Protein AF-A0A258C4J0-F1 (afdb_monomer_lite)

pLDDT: mean 93.06, std 4.26, range [69.56, 98.0]

Secondary structure (DSSP, 8-state):
-TT-B-----HHHHHHH---TT-BHHHHHSSS-SSS-TT-GGGGSB-TTSSB---EEEEEE-TTT--EEEEEEEEEE-TTS-EEEEEEEEE-HHHHHHHHHHHHHHHHHHHH--B-TTT-SBPHHHHHHHHHHHHHHHHTT----------TTHHHHHHHH-HHHHHHHHHHHHHHSGGGS-TT---B-

Foldseek 3Di:
DQLQQDPDDDPVCCVVFNDRHPHHPCVGQAPDDPDDDPPDCPVVQADPVRHGPAWDWDWDQGHPPRFIWTKIWHWDQDPVRDTDIDIDIDGCRVVVVVVVVVVVVVVVVVVVVQADPLARAGAPVNLVVLCVVVVVVVVVPDDDDDDDDDDPPLVVQCVPPNPVSSSVVSNVVSVPPPVVDDPSDHDYD

Structure (mmCIF, N/CA/C/O backbone):
data_AF-A0A258C4J0-F1
#
_entry.id   AF-A0A258C4J0-F1
#
loop_
_atom_site.group_PDB
_atom_site.id
_atom_site.type_symbol
_atom_site.label_atom_id
_atom_site.label_alt_id
_atom_site.label_comp_id
_atom_site.label_asym_id
_atom_site.label_entity_id
_atom_site.label_seq_id
_atom_site.pdbx_PDB_ins_code
_atom_site.Cartn_x
_atom_site.Cartn_y
_atom_site.Cartn_z
_atom_site.occupancy
_atom_site.B_iso_or_equiv
_atom_site.auth_seq_id
_atom_site.auth_comp_id
_atom_site.auth_asym_id
_atom_site.auth_atom_id
_atom_site.pdbx_PDB_model_num
ATOM 1 N N . MET A 1 1 ? -26.118 9.759 24.345 1.00 83.75 1 MET A N 1
ATOM 2 C CA . MET A 1 1 ? -25.232 8.594 24.067 1.00 83.75 1 MET A CA 1
ATOM 3 C C . MET A 1 1 ? -23.975 8.607 24.948 1.00 83.75 1 MET A C 1
ATOM 5 O O . MET A 1 1 ? -22.981 7.959 24.636 1.00 83.75 1 MET A O 1
ATOM 9 N N . ASP A 1 2 ? -24.026 9.297 26.086 1.00 85.31 2 ASP A N 1
ATOM 10 C CA . ASP A 1 2 ? -22.835 9.725 26.834 1.00 85.31 2 ASP A CA 1
ATOM 11 C C . ASP A 1 2 ? -22.454 8.759 27.960 1.00 85.31 2 ASP A C 1
ATOM 13 O O . ASP A 1 2 ? -21.417 8.906 28.601 1.00 85.31 2 ASP A O 1
ATOM 17 N N . THR A 1 3 ? -23.290 7.746 28.200 1.00 91.50 3 THR A N 1
ATOM 18 C CA . THR A 1 3 ? -23.032 6.679 29.177 1.00 91.50 3 THR A CA 1
ATOM 19 C C . THR A 1 3 ? -22.121 5.594 28.615 1.00 91.50 3 THR A C 1
ATOM 21 O O . THR A 1 3 ? -21.406 4.940 29.377 1.00 91.50 3 THR A O 1
ATOM 24 N N . TYR A 1 4 ? -22.149 5.411 27.286 1.00 93.50 4 TYR A N 1
ATOM 25 C CA . TYR A 1 4 ? -21.434 4.372 26.538 1.00 93.50 4 TYR A CA 1
ATOM 26 C C . TYR A 1 4 ? -21.698 2.944 27.018 1.00 93.50 4 TYR A C 1
ATOM 28 O O . TYR A 1 4 ? -20.909 2.035 26.767 1.00 93.50 4 TYR A O 1
ATOM 36 N N . GLU A 1 5 ? -22.803 2.754 27.726 1.00 94.75 5 GLU A N 1
ATOM 37 C CA . GLU A 1 5 ? -23.261 1.464 28.212 1.00 94.75 5 GLU A CA 1
ATOM 38 C C . GLU A 1 5 ? -23.594 0.540 27.033 1.00 94.75 5 GLU A C 1
ATOM 40 O O . GLU A 1 5 ? -24.300 0.935 26.102 1.00 94.75 5 GLU A O 1
ATOM 45 N N . LEU A 1 6 ? -23.090 -0.696 27.065 1.00 94.25 6 LEU A N 1
ATOM 46 C CA . LEU A 1 6 ? -23.498 -1.720 26.108 1.00 94.25 6 LEU A CA 1
ATOM 47 C C . LEU A 1 6 ? -24.875 -2.256 26.498 1.00 94.25 6 LEU A C 1
ATOM 49 O O . LEU A 1 6 ? -25.011 -3.036 27.437 1.00 94.25 6 LEU A O 1
ATOM 53 N N . LEU A 1 7 ? -25.894 -1.845 25.746 1.00 94.56 7 LEU A N 1
ATOM 54 C CA . LEU A 1 7 ? -27.280 -2.260 25.978 1.00 94.56 7 LEU A CA 1
ATOM 55 C C . LEU A 1 7 ? -27.594 -3.621 25.352 1.00 94.56 7 LEU A C 1
ATOM 57 O O . LEU A 1 7 ? -28.390 -4.392 25.883 1.00 94.56 7 LEU A O 1
ATOM 61 N N . PHE A 1 8 ? -26.970 -3.925 24.214 1.00 94.69 8 PHE A N 1
ATOM 62 C CA . PHE A 1 8 ? -27.204 -5.158 23.479 1.00 94.69 8 PHE A CA 1
ATOM 63 C C . PHE A 1 8 ? -25.975 -5.562 22.666 1.00 94.69 8 PHE A C 1
ATOM 65 O O . PHE A 1 8 ? -25.328 -4.734 22.030 1.00 94.69 8 PHE A O 1
ATOM 72 N N . VAL A 1 9 ? -25.710 -6.866 22.636 1.00 95.12 9 VAL A N 1
ATOM 73 C CA . VAL A 1 9 ? -24.759 -7.509 21.728 1.00 95.12 9 VAL A CA 1
ATOM 74 C C . VAL A 1 9 ? -25.423 -8.776 21.204 1.00 95.12 9 VAL A C 1
ATOM 76 O O . VAL A 1 9 ? -26.011 -9.528 21.985 1.00 95.12 9 VAL A O 1
ATOM 79 N N . ASN A 1 10 ? -25.353 -9.030 19.895 1.00 94.69 10 ASN A N 1
ATOM 80 C CA . ASN A 1 10 ? -25.933 -10.237 19.302 1.00 94.69 10 ASN A CA 1
ATOM 81 C C . ASN A 1 10 ? -25.192 -11.519 19.753 1.00 94.69 10 ASN A C 1
ATOM 83 O O . ASN A 1 10 ? -24.169 -11.467 20.435 1.00 94.69 10 ASN A O 1
ATOM 87 N N . ALA A 1 11 ? -25.706 -12.693 19.372 1.00 95.12 11 ALA A N 1
ATOM 88 C CA . ALA A 1 11 ? -25.121 -13.975 19.779 1.00 95.12 11 ALA A CA 1
ATOM 89 C C . ALA A 1 11 ? -23.646 -14.124 19.359 1.00 95.12 11 ALA A C 1
ATOM 91 O O . ALA A 1 11 ? -22.822 -14.543 20.169 1.00 95.12 11 ALA A O 1
ATOM 92 N N . TYR A 1 12 ? -23.309 -13.714 18.131 1.00 93.19 12 TYR A N 1
ATOM 93 C CA . TYR A 1 12 ? -21.932 -13.730 17.632 1.00 93.19 12 TYR A CA 1
ATOM 94 C C . TYR A 1 12 ? -21.007 -12.842 18.476 1.00 93.19 12 TYR A C 1
ATOM 96 O O . TYR A 1 12 ? -19.935 -13.270 18.898 1.00 93.19 12 TYR A O 1
ATOM 104 N N . GLY A 1 13 ? -21.431 -11.614 18.778 1.00 92.31 13 GLY A N 1
ATOM 105 C CA . GLY A 1 13 ? -20.652 -10.691 19.590 1.00 92.31 13 GLY A CA 1
ATOM 106 C C . GLY A 1 13 ? -20.492 -11.170 21.034 1.00 92.31 13 GLY A C 1
ATOM 107 O O . GLY A 1 13 ? -19.403 -11.037 21.577 1.00 92.31 13 GLY A O 1
ATOM 108 N N . ARG A 1 14 ? -21.509 -11.804 21.638 1.00 93.94 14 ARG A N 1
ATOM 109 C CA . ARG A 1 14 ? -21.379 -12.427 22.970 1.00 93.94 14 ARG A CA 1
ATOM 110 C C . ARG A 1 14 ? -20.346 -13.548 22.975 1.00 93.94 14 ARG A C 1
ATOM 112 O O . ARG A 1 14 ? -19.515 -13.602 23.872 1.00 93.94 14 ARG A O 1
ATOM 119 N N . GLN A 1 15 ? -20.354 -14.404 21.954 1.00 93.75 15 GLN A N 1
ATOM 120 C CA . GLN A 1 15 ? -19.344 -15.454 21.808 1.00 93.75 15 GLN A CA 1
ATOM 121 C C . GLN A 1 15 ? -17.931 -14.868 21.663 1.00 93.75 15 GLN A C 1
ATOM 123 O O . GLN A 1 15 ? -16.979 -15.420 22.206 1.00 93.75 15 GLN A O 1
ATOM 128 N N . LYS A 1 16 ? -17.793 -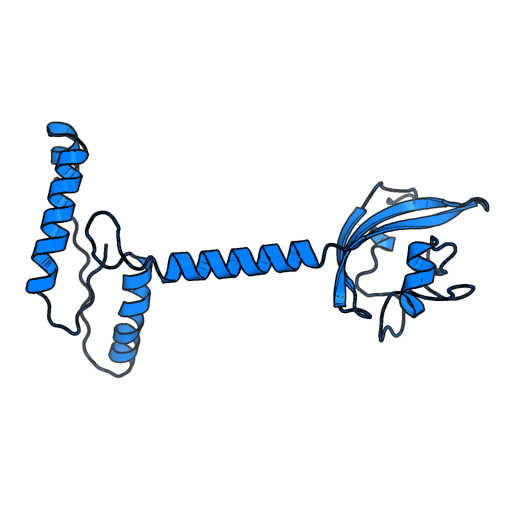13.753 20.936 1.00 90.81 16 LYS A N 1
ATOM 129 C CA . LYS A 1 16 ? -16.496 -13.125 20.654 1.00 90.81 16 LYS A CA 1
ATOM 130 C C . LYS A 1 16 ? -15.949 -12.301 21.823 1.00 90.81 16 LYS A C 1
ATOM 132 O O . LYS A 1 16 ? -14.746 -12.315 22.060 1.00 90.81 16 LYS A O 1
ATOM 137 N N . TRP A 1 17 ? -16.811 -11.575 22.532 1.00 91.50 17 TRP A N 1
ATOM 138 C CA . TRP A 1 17 ? -16.410 -10.546 23.498 1.00 91.50 17 TRP A CA 1
ATOM 139 C C . TRP A 1 17 ? -16.758 -10.875 24.956 1.00 91.50 17 TRP A C 1
ATOM 141 O O . TRP A 1 17 ? -16.218 -10.228 25.856 1.00 91.50 17 TRP A O 1
ATOM 151 N N . GLY A 1 18 ? -17.594 -11.892 25.189 1.00 91.12 18 GLY A N 1
ATOM 152 C CA . GLY A 1 18 ? -18.047 -12.326 26.510 1.00 91.12 18 GLY A CA 1
ATOM 153 C C . GLY A 1 18 ? -19.257 -11.549 27.042 1.00 91.12 18 GLY A C 1
ATOM 154 O O . GLY A 1 18 ? -19.993 -10.904 26.292 1.00 91.12 18 GLY A O 1
ATOM 155 N N . GLU A 1 19 ? -19.462 -11.636 28.358 1.00 91.00 19 GLU A N 1
ATOM 156 C CA . GLU A 1 19 ? -20.517 -10.913 29.083 1.00 91.00 19 GLU A CA 1
ATOM 157 C C . GLU A 1 19 ? -20.251 -9.396 29.094 1.00 91.00 19 GLU A C 1
ATOM 159 O O . GLU A 1 19 ? -19.115 -8.947 29.282 1.00 91.00 19 GLU A O 1
ATOM 164 N N . PHE A 1 20 ? -21.307 -8.598 28.914 1.00 92.12 20 PHE A N 1
ATOM 165 C CA . PHE A 1 20 ? -21.217 -7.145 28.692 1.00 92.12 20 PHE A CA 1
ATOM 166 C C . PHE A 1 20 ? -22.112 -6.302 29.617 1.00 92.12 20 PHE A C 1
ATOM 168 O O . PHE A 1 20 ? -22.042 -5.075 29.584 1.00 92.12 20 PHE A O 1
ATOM 175 N N . GLN A 1 21 ? -22.958 -6.928 30.432 1.00 91.75 21 GLN A N 1
ATOM 176 C CA . GLN A 1 21 ? -24.001 -6.273 31.221 1.00 91.75 21 GLN A CA 1
ATOM 177 C C . GLN A 1 21 ? -23.382 -5.287 32.217 1.00 91.75 21 GLN A C 1
ATOM 179 O O . GLN A 1 21 ? -22.445 -5.618 32.944 1.00 91.75 21 GLN A O 1
ATOM 184 N N . GLY A 1 22 ? -23.901 -4.057 32.227 1.00 89.81 22 GLY A N 1
ATOM 185 C CA . GLY A 1 22 ? -23.405 -2.970 33.075 1.00 89.81 22 GLY A CA 1
ATOM 186 C C . GLY A 1 22 ? -22.013 -2.449 32.700 1.00 89.81 22 GLY A C 1
ATOM 187 O O . GLY A 1 22 ? -21.455 -1.629 33.430 1.00 89.81 22 GLY A O 1
ATOM 188 N N . ARG A 1 23 ? -21.427 -2.906 31.584 1.00 92.75 23 ARG A N 1
ATOM 189 C CA . ARG A 1 23 ? -20.098 -2.482 31.125 1.00 92.75 23 ARG A CA 1
ATOM 190 C C . ARG A 1 23 ? -20.198 -1.520 29.949 1.00 92.75 23 ARG A C 1
ATOM 192 O O . ARG A 1 23 ? -21.132 -1.554 29.148 1.00 92.75 23 ARG A O 1
ATOM 199 N N . ARG A 1 24 ? -19.204 -0.639 29.845 1.00 94.50 24 ARG A N 1
ATOM 200 C CA . ARG A 1 24 ? -19.104 0.339 28.757 1.00 94.50 24 ARG A CA 1
ATOM 201 C C . ARG A 1 24 ? -18.440 -0.275 27.530 1.00 94.50 24 ARG A C 1
ATOM 203 O O . ARG A 1 24 ? -17.598 -1.164 27.659 1.00 94.50 24 ARG A O 1
ATOM 210 N N . CYS A 1 25 ? -18.772 0.231 26.345 1.00 93.50 25 CYS A N 1
ATOM 211 C CA . CYS A 1 25 ? -18.324 -0.335 25.074 1.00 93.50 25 CYS A CA 1
ATOM 212 C C . CYS A 1 25 ? -16.801 -0.473 24.978 1.00 93.50 25 CYS A C 1
ATOM 214 O O . CYS A 1 25 ? -16.314 -1.556 24.666 1.00 93.50 25 CYS A O 1
ATOM 216 N N . TRP A 1 26 ? -16.034 0.557 25.339 1.00 92.62 26 TRP A N 1
ATOM 217 C CA . TRP A 1 26 ? -14.569 0.510 25.293 1.00 92.62 26 TRP A CA 1
ATOM 218 C C . TRP A 1 26 ? -13.944 -0.418 26.335 1.00 92.62 26 TRP A C 1
ATOM 220 O O . TRP A 1 26 ? -12.811 -0.826 26.151 1.00 92.62 26 TRP A O 1
ATOM 230 N N . GLN A 1 27 ? -14.647 -0.769 27.418 1.00 91.88 27 GLN A N 1
ATOM 231 C CA . GLN A 1 27 ? -14.132 -1.714 28.419 1.00 91.88 27 GLN A CA 1
ATOM 232 C C . GLN A 1 27 ? -14.216 -3.165 27.937 1.00 91.88 27 GLN A C 1
ATOM 234 O O . GLN A 1 27 ? -13.621 -4.047 28.551 1.00 91.88 27 GLN A O 1
ATOM 239 N N . ILE A 1 28 ? -15.038 -3.423 26.919 1.00 92.50 28 ILE A N 1
ATOM 240 C CA . ILE A 1 28 ? -15.295 -4.753 26.364 1.00 92.50 28 ILE A CA 1
ATOM 241 C C . ILE A 1 28 ? -14.670 -4.878 24.981 1.00 92.50 28 ILE A C 1
ATOM 243 O O . ILE A 1 28 ? -13.989 -5.853 24.688 1.00 92.50 28 ILE A O 1
ATOM 247 N N . LEU A 1 29 ? -14.923 -3.915 24.107 1.00 92.56 29 LEU A N 1
ATOM 248 C CA . LEU A 1 29 ? -14.586 -4.018 22.694 1.00 92.56 29 LEU A CA 1
ATOM 249 C C . LEU A 1 29 ? -13.174 -3.521 22.391 1.00 92.56 29 LEU A C 1
ATOM 251 O O . LEU A 1 29 ? -12.690 -3.777 21.298 1.00 92.56 29 LEU A O 1
ATOM 255 N N . GLN A 1 30 ? -12.520 -2.818 23.316 1.00 91.56 30 GLN A N 1
ATOM 256 C CA . GLN A 1 30 ? -11.200 -2.218 23.117 1.00 91.56 30 GLN A CA 1
ATOM 257 C C . GLN A 1 30 ? -10.280 -2.562 24.294 1.00 91.56 30 GLN A C 1
ATOM 259 O O . GLN A 1 30 ? -10.758 -2.804 25.401 1.00 91.56 30 GLN A O 1
ATOM 264 N N . ASP A 1 31 ? -8.971 -2.575 24.049 1.00 86.81 31 ASP A N 1
ATOM 265 C CA . ASP A 1 31 ? -7.940 -2.703 25.085 1.00 86.81 31 ASP A CA 1
ATOM 266 C C . ASP A 1 31 ? -7.358 -1.342 25.486 1.00 86.81 31 ASP A C 1
ATOM 268 O O . ASP A 1 31 ? -7.316 -0.401 24.682 1.00 86.81 31 ASP A O 1
ATOM 272 N N . GLU A 1 32 ? -6.918 -1.280 26.749 1.00 74.56 32 GLU A N 1
ATOM 273 C CA . GLU A 1 32 ? -6.119 -0.205 27.362 1.00 74.56 32 GLU A CA 1
ATOM 274 C C . GLU A 1 32 ? -6.700 1.217 27.244 1.00 74.56 32 GLU A C 1
ATOM 276 O O . GLU A 1 32 ? -5.976 2.210 27.221 1.00 74.56 32 GLU A O 1
ATOM 281 N N . GLN A 1 33 ? -8.029 1.348 27.213 1.00 78.62 33 GLN A N 1
ATOM 282 C CA . GLN A 1 33 ? -8.683 2.658 27.167 1.00 78.62 33 GLN A CA 1
ATOM 283 C C . GLN A 1 33 ? -8.956 3.206 28.585 1.00 78.62 33 GLN A C 1
ATOM 285 O O . GLN A 1 33 ? -9.749 2.606 29.318 1.00 78.62 33 GLN A O 1
ATOM 290 N N . PRO A 1 34 ? -8.393 4.369 28.981 1.00 82.38 34 PRO A N 1
ATOM 291 C CA . PRO A 1 34 ? -8.691 5.002 30.273 1.00 82.38 34 PRO A CA 1
ATOM 292 C C . PRO A 1 34 ? -10.094 5.641 30.323 1.00 82.38 34 PRO A C 1
ATOM 294 O O . PRO A 1 34 ? -10.555 6.060 31.384 1.00 82.38 34 PRO A O 1
ATOM 297 N N . GLY A 1 35 ? -10.791 5.715 29.186 1.00 88.88 35 GLY A N 1
ATOM 298 C CA . GLY A 1 35 ? -12.102 6.340 29.030 1.00 88.88 35 GLY A CA 1
ATOM 299 C C . GLY A 1 35 ? -12.683 6.094 27.632 1.00 88.88 35 GLY A C 1
ATOM 300 O O . GLY A 1 35 ? -12.268 5.142 26.969 1.00 88.88 35 GLY A O 1
ATOM 301 N N . PRO A 1 36 ? -13.635 6.927 27.171 1.00 89.62 36 PRO A N 1
ATOM 302 C CA . PRO A 1 36 ? -14.115 6.878 25.794 1.00 89.62 36 PRO A CA 1
ATOM 303 C C . PRO A 1 36 ? -12.973 6.924 24.779 1.00 89.62 36 PRO A C 1
ATOM 305 O O . PRO A 1 36 ? -12.015 7.677 24.943 1.00 89.62 36 PRO A O 1
ATOM 308 N N . CYS A 1 37 ? -13.091 6.132 23.713 1.00 90.75 37 CYS A N 1
ATOM 309 C CA . CYS A 1 37 ? -12.093 6.089 22.649 1.00 90.75 37 CYS A CA 1
ATOM 310 C C . CYS A 1 37 ? -11.939 7.469 21.995 1.00 90.75 37 CYS A C 1
ATOM 312 O O . CYS A 1 37 ? -12.940 8.088 21.634 1.00 90.75 37 CYS A O 1
ATOM 314 N N . GLY A 1 38 ? -10.702 7.901 21.731 1.00 89.44 38 GLY A N 1
ATOM 315 C CA . GLY A 1 38 ? -10.443 9.135 20.971 1.00 89.44 38 GLY A CA 1
ATOM 316 C C . GLY A 1 38 ? -10.977 9.098 19.531 1.00 89.44 38 GLY A C 1
ATOM 317 O O . GLY A 1 38 ? -11.175 10.137 18.915 1.00 89.44 38 GLY A O 1
ATOM 318 N N . PHE A 1 39 ? -11.255 7.899 19.015 1.00 90.31 39 PHE A N 1
ATOM 319 C CA . PHE A 1 39 ? -11.850 7.649 17.700 1.00 90.31 39 PHE A CA 1
ATOM 320 C C . PHE A 1 39 ? -13.356 7.333 17.764 1.00 90.31 39 PHE A C 1
ATOM 322 O O . PHE A 1 39 ? -13.912 6.779 16.819 1.00 90.31 39 PHE A O 1
ATOM 329 N N . CYS A 1 40 ? -14.034 7.614 18.881 1.00 91.69 40 CYS A N 1
ATOM 330 C CA . CYS A 1 40 ? -15.460 7.323 19.002 1.00 91.69 40 CYS A CA 1
ATOM 331 C C . CYS A 1 40 ? -16.287 8.124 17.982 1.00 91.69 40 CYS A C 1
ATOM 333 O O . CYS A 1 40 ? -16.179 9.345 17.899 1.00 91.69 40 CYS A O 1
ATOM 335 N N . SER A 1 41 ? -17.169 7.439 17.254 1.00 92.88 41 SER A N 1
ATOM 336 C CA . SER A 1 41 ? -18.038 8.042 16.241 1.00 92.88 41 SER A CA 1
ATOM 337 C C . SER A 1 41 ? -19.279 8.737 16.806 1.00 92.88 41 SER A C 1
ATOM 339 O O . SER A 1 41 ? -19.989 9.376 16.040 1.00 92.88 41 SER A O 1
ATOM 341 N N . ASN A 1 42 ? -19.563 8.656 18.116 1.00 92.88 42 ASN A N 1
ATOM 342 C CA . ASN A 1 42 ? -20.815 9.164 18.703 1.00 92.88 42 ASN A CA 1
ATOM 343 C C . ASN A 1 42 ? -21.108 10.634 18.350 1.00 92.88 42 ASN A C 1
ATOM 345 O O . ASN A 1 42 ? -22.265 10.979 18.122 1.00 92.88 42 ASN A O 1
ATOM 349 N N . SER A 1 43 ? -20.077 11.483 18.272 1.00 90.94 43 SER A N 1
ATOM 350 C CA . SER A 1 43 ? -20.205 12.903 17.904 1.00 90.94 43 SER A CA 1
ATOM 351 C C . SER A 1 43 ? -20.643 13.135 16.454 1.00 90.94 43 SER A C 1
ATOM 353 O O . SER A 1 43 ? -21.031 14.245 16.112 1.00 90.94 43 SER A O 1
ATOM 355 N N . GLN A 1 44 ? -20.587 12.107 15.607 1.00 93.50 44 GLN A N 1
ATOM 356 C CA . GLN A 1 44 ? -20.931 12.167 14.186 1.00 93.50 44 GLN A CA 1
ATOM 357 C C . GLN A 1 44 ? -22.352 11.657 13.902 1.00 93.50 44 GLN A C 1
ATOM 359 O O . GLN A 1 44 ? -22.828 11.773 12.775 1.00 93.50 44 GLN A O 1
ATOM 364 N N . LEU A 1 45 ? -23.030 11.077 14.902 1.00 95.81 45 LEU A N 1
ATOM 365 C CA . LEU A 1 45 ? -24.319 10.394 14.720 1.00 95.81 45 LEU A CA 1
ATOM 366 C C . LEU A 1 45 ? -25.537 11.288 14.971 1.00 95.81 45 LEU A C 1
ATOM 368 O O . LEU A 1 45 ? -26.663 10.849 14.730 1.00 95.81 45 LEU A O 1
ATOM 372 N N . LEU A 1 46 ? -25.322 12.504 15.479 1.00 94.62 46 LEU A N 1
ATOM 373 C CA . LEU A 1 46 ? -26.368 13.492 15.725 1.00 94.62 46 LEU A CA 1
ATOM 374 C C . LEU A 1 46 ? -26.117 14.760 14.914 1.00 94.62 46 LEU A C 1
ATOM 376 O O . LEU A 1 46 ? -24.969 15.134 14.674 1.00 94.62 46 LEU A O 1
ATOM 380 N N . ASP A 1 47 ? -27.196 15.415 14.505 1.00 92.88 47 ASP A N 1
ATOM 381 C CA . ASP A 1 47 ? -27.169 16.755 13.933 1.00 92.88 47 ASP A CA 1
ATOM 382 C C . ASP A 1 47 ? -27.097 17.844 15.024 1.00 92.88 47 ASP A C 1
ATOM 384 O O . ASP A 1 47 ? -26.990 17.562 16.221 1.00 92.88 47 ASP A O 1
ATOM 388 N N . ALA A 1 48 ? -27.144 19.111 14.602 1.00 90.12 48 ALA A N 1
ATOM 389 C CA . ALA A 1 48 ? -27.081 20.262 15.503 1.00 90.12 48 ALA A CA 1
ATOM 390 C C . ALA A 1 48 ? -28.270 20.349 16.481 1.00 90.12 48 ALA A C 1
ATOM 392 O O . ALA A 1 48 ? -28.125 20.939 17.551 1.00 90.12 48 ALA A O 1
ATOM 393 N N . ASP A 1 49 ? -29.409 19.739 16.141 1.00 89.06 49 ASP A N 1
ATOM 394 C CA . ASP A 1 49 ? -30.618 19.703 16.968 1.00 89.06 49 ASP A CA 1
ATOM 395 C C . ASP A 1 49 ? -30.661 18.459 17.877 1.00 89.06 49 ASP A C 1
ATOM 397 O O . ASP A 1 49 ? -31.641 18.232 18.591 1.00 89.06 49 ASP A O 1
ATOM 401 N N . GLY A 1 50 ? -29.608 17.632 17.858 1.00 85.56 50 GLY A N 1
ATOM 402 C CA . GLY A 1 50 ? -29.520 16.401 18.637 1.00 85.56 50 GLY A CA 1
ATOM 403 C C . GLY A 1 50 ? -30.344 15.244 18.066 1.00 85.56 50 GLY A C 1
ATOM 404 O O . GLY A 1 50 ? -30.621 14.286 18.792 1.00 85.56 50 GLY A O 1
ATOM 405 N N . LYS A 1 51 ? -30.743 15.306 16.789 1.00 89.50 51 LYS A N 1
ATOM 406 C CA . LYS A 1 51 ? -31.483 14.240 16.098 1.00 89.50 51 LYS A CA 1
ATOM 407 C C . LYS A 1 51 ? -30.539 13.337 15.295 1.00 89.50 51 LYS A C 1
ATOM 409 O O . LYS A 1 51 ? -29.472 13.789 14.892 1.00 89.50 51 LYS A O 1
ATOM 414 N N . PRO A 1 52 ? -30.901 12.066 15.037 1.00 93.94 52 PRO A N 1
ATOM 415 C CA . PRO A 1 52 ? -30.083 11.165 14.224 1.00 93.94 52 PRO A CA 1
ATOM 416 C C . PRO A 1 52 ? -29.737 11.730 12.837 1.00 93.94 52 PRO A C 1
ATOM 418 O O . PRO A 1 52 ? -30.632 12.046 12.056 1.00 93.94 52 PRO A O 1
ATOM 421 N N . SER A 1 53 ? -28.441 11.804 12.514 1.00 92.12 53 SER A N 1
ATOM 422 C CA . SER A 1 53 ? -27.920 12.404 11.270 1.00 92.12 53 SER A CA 1
ATOM 423 C C . SER A 1 53 ? -27.782 11.423 10.093 1.00 92.12 53 SER A C 1
ATOM 425 O O . SER A 1 53 ? -27.451 11.833 8.980 1.00 92.12 53 SER A O 1
ATOM 427 N N . GLY A 1 54 ? -28.040 10.128 10.316 1.00 92.56 54 GLY A N 1
ATOM 428 C CA . GLY A 1 54 ? -27.927 9.061 9.317 1.00 92.56 54 GLY A CA 1
ATOM 429 C C . GLY A 1 54 ? -26.883 7.999 9.674 1.00 92.56 54 GLY A C 1
ATOM 430 O O . GLY A 1 54 ? -26.482 7.863 10.830 1.00 92.56 54 GLY A O 1
ATOM 431 N N . VAL A 1 55 ? -26.471 7.214 8.671 1.00 96.31 55 VAL A N 1
ATOM 432 C CA . VAL A 1 55 ? -25.481 6.139 8.838 1.00 96.31 55 VAL A CA 1
ATOM 433 C C . VAL A 1 55 ? -24.072 6.679 8.615 1.00 96.31 55 VAL A C 1
ATOM 435 O O . VAL A 1 55 ? -23.732 7.126 7.521 1.00 96.31 55 VAL A O 1
ATOM 438 N N . HIS A 1 56 ? -23.228 6.556 9.632 1.00 97.06 56 HIS A N 1
ATOM 439 C CA . HIS A 1 56 ? -21.798 6.798 9.554 1.00 97.06 56 HIS A CA 1
ATOM 440 C C . HIS A 1 56 ? -21.053 5.483 9.292 1.00 97.06 56 HIS A C 1
ATOM 442 O O . HIS A 1 56 ? -21.144 4.537 10.077 1.00 97.06 56 HIS A O 1
ATOM 448 N N . VAL A 1 57 ? -20.315 5.411 8.182 1.00 97.69 57 VAL A N 1
ATOM 449 C CA . VAL A 1 57 ? -19.523 4.231 7.804 1.00 97.69 57 VAL A CA 1
ATOM 450 C C . VAL A 1 57 ? -18.046 4.544 7.950 1.00 97.69 57 VAL A C 1
ATOM 452 O O . VAL A 1 57 ? -17.557 5.513 7.374 1.00 97.69 57 VAL A O 1
ATOM 455 N N . TRP A 1 58 ? -17.329 3.703 8.685 1.00 96.88 58 TRP A N 1
ATOM 456 C CA . TRP A 1 58 ? -15.908 3.893 8.945 1.00 96.88 58 TRP A CA 1
ATOM 457 C C . TRP A 1 58 ? -15.202 2.557 9.145 1.00 96.88 58 TRP A C 1
ATOM 459 O O . TRP A 1 58 ? -15.831 1.514 9.330 1.00 96.88 58 TRP A O 1
ATOM 469 N N . GLU A 1 59 ? -13.876 2.586 9.069 1.00 97.06 59 GLU A N 1
ATOM 470 C CA . GLU A 1 59 ? -13.031 1.414 9.257 1.00 97.06 59 GLU A CA 1
ATOM 471 C C . GLU A 1 59 ? -12.002 1.693 10.339 1.00 97.06 59 GLU A C 1
ATOM 473 O O . GLU A 1 59 ? -11.397 2.765 10.366 1.00 97.06 59 GLU A O 1
ATOM 478 N N . PHE A 1 60 ? -11.772 0.719 11.212 1.00 95.19 60 PHE A N 1
ATOM 479 C CA . PHE A 1 60 ? -10.725 0.819 12.217 1.00 95.19 60 PHE A CA 1
ATOM 480 C C . PHE A 1 60 ? -10.119 -0.541 12.526 1.00 95.19 60 PHE A C 1
ATOM 482 O O . PHE A 1 60 ? -10.742 -1.587 12.324 1.00 95.19 60 PHE A O 1
ATOM 489 N N . GLN A 1 61 ? -8.888 -0.512 13.026 1.00 95.25 61 GLN A N 1
ATOM 490 C CA . GLN A 1 61 ? -8.250 -1.687 13.588 1.00 95.25 61 GLN A CA 1
ATOM 491 C C . GLN A 1 61 ? -8.544 -1.732 15.083 1.00 95.25 61 GLN A C 1
ATOM 493 O O . GLN A 1 61 ? -8.220 -0.808 15.828 1.00 95.25 61 GLN A O 1
ATOM 498 N N . ASN A 1 62 ? -9.195 -2.802 15.513 1.00 94.31 62 ASN A N 1
ATOM 499 C CA . ASN A 1 62 ? -9.588 -2.991 16.894 1.00 94.31 62 ASN A CA 1
ATOM 500 C C . ASN A 1 62 ? -8.361 -3.180 17.787 1.00 94.31 62 ASN A C 1
ATOM 502 O O . ASN A 1 62 ? -7.491 -3.997 17.482 1.00 94.31 62 ASN A O 1
ATOM 506 N N . THR A 1 63 ? -8.300 -2.441 18.897 1.00 92.19 63 THR A N 1
ATOM 507 C CA . THR A 1 63 ? -7.100 -2.433 19.746 1.00 92.19 63 THR A CA 1
ATOM 508 C C . THR A 1 63 ? -6.946 -3.710 20.564 1.00 92.19 63 THR A C 1
ATOM 510 O O . THR A 1 63 ? -5.832 -4.050 20.936 1.00 92.19 63 THR A O 1
ATOM 513 N N . ARG A 1 64 ? -8.042 -4.440 20.805 1.00 91.94 64 ARG A N 1
ATOM 514 C CA . ARG A 1 64 ? -8.062 -5.659 21.622 1.00 91.94 64 ARG A CA 1
ATOM 515 C C . ARG A 1 64 ? -7.657 -6.907 20.849 1.00 91.94 64 ARG A C 1
ATOM 517 O O . ARG A 1 64 ? -6.941 -7.752 21.369 1.00 91.94 64 ARG A O 1
ATOM 524 N N . ASN A 1 65 ? -8.148 -7.072 19.621 1.00 93.00 65 ASN A N 1
ATOM 525 C CA . ASN A 1 65 ? -7.888 -8.286 18.838 1.00 93.00 65 ASN A CA 1
ATOM 526 C C . ASN A 1 65 ? -7.052 -8.051 17.569 1.00 93.00 65 ASN A C 1
ATOM 528 O O . ASN A 1 65 ? -6.731 -9.011 16.872 1.00 93.00 65 ASN A O 1
ATOM 532 N N . GLY A 1 66 ? -6.725 -6.799 17.238 1.00 93.94 66 GLY A N 1
ATOM 533 C CA . GLY A 1 66 ? -5.938 -6.439 16.056 1.00 93.94 66 GLY A CA 1
ATOM 534 C C . GLY A 1 66 ? -6.648 -6.653 14.714 1.00 93.94 66 GLY A C 1
ATOM 535 O O . GLY A 1 66 ? -6.024 -6.471 13.666 1.00 93.94 66 GLY A O 1
ATOM 536 N N . HIS A 1 67 ? -7.926 -7.042 14.714 1.00 96.19 67 HIS A N 1
ATOM 537 C CA . HIS A 1 67 ? -8.708 -7.235 13.494 1.00 96.19 67 HIS A CA 1
ATOM 538 C C . HIS A 1 67 ? -9.208 -5.899 12.952 1.00 96.19 67 HIS A C 1
ATOM 540 O O . HIS A 1 67 ? -9.478 -4.962 13.704 1.00 96.19 67 HIS A O 1
ATOM 546 N N . TRP A 1 68 ? -9.370 -5.834 11.637 1.00 97.81 68 TRP A N 1
ATOM 547 C CA . TRP A 1 68 ? -9.989 -4.694 10.979 1.00 97.81 68 TRP A CA 1
ATOM 548 C C . TRP A 1 68 ? -11.496 -4.882 10.908 1.00 97.81 68 TRP A C 1
ATOM 550 O O . TRP A 1 68 ? -11.972 -5.931 10.477 1.00 97.81 68 TRP A O 1
ATOM 560 N N . TYR A 1 69 ? -12.238 -3.841 11.267 1.00 96.88 69 TYR A N 1
ATOM 561 C CA . TYR A 1 69 ? -13.690 -3.816 11.163 1.00 96.88 69 TYR A CA 1
ATOM 562 C C . TYR A 1 69 ? -14.147 -2.648 10.303 1.00 96.88 69 TYR A C 1
ATOM 564 O O . TYR A 1 69 ? -13.622 -1.544 10.426 1.00 96.88 69 TYR A O 1
ATOM 572 N N . GLN A 1 70 ? -15.143 -2.897 9.455 1.00 98.00 70 GLN A N 1
ATOM 573 C CA . GLN A 1 70 ? -15.987 -1.857 8.882 1.00 98.00 70 GLN A CA 1
ATOM 574 C C . GLN A 1 70 ? -17.227 -1.732 9.760 1.00 98.00 70 GLN A C 1
ATOM 576 O O . GLN A 1 70 ? -18.012 -2.681 9.855 1.00 98.00 70 GLN A O 1
ATOM 581 N N . CYS A 1 71 ? -17.398 -0.573 10.381 1.00 97.56 71 CYS A N 1
ATOM 582 C CA . CYS A 1 71 ? -18.542 -0.273 11.222 1.00 97.56 71 CYS A CA 1
ATOM 583 C C . CYS A 1 71 ? -19.522 0.627 10.485 1.00 97.56 71 CYS A C 1
ATOM 585 O O . CYS A 1 71 ? -19.137 1.565 9.786 1.00 97.56 71 CYS A O 1
ATOM 587 N N . ARG A 1 72 ? -20.805 0.308 10.641 1.00 98.00 72 ARG A N 1
ATOM 588 C CA . ARG A 1 72 ? -21.926 1.153 10.239 1.00 98.00 72 ARG A CA 1
ATOM 589 C C . ARG A 1 72 ? -22.667 1.543 11.497 1.00 98.00 72 ARG A C 1
ATOM 591 O O . ARG A 1 72 ? -23.315 0.697 12.112 1.00 98.00 72 ARG A O 1
ATOM 598 N N . ASP A 1 73 ? -22.536 2.806 11.855 1.00 97.31 73 ASP A N 1
ATOM 599 C CA . ASP A 1 73 ? -23.112 3.368 13.060 1.00 97.31 73 ASP A CA 1
ATOM 600 C C . ASP A 1 73 ? -24.269 4.284 12.708 1.00 97.31 73 ASP A C 1
ATOM 602 O O . ASP A 1 73 ? -24.168 5.083 11.783 1.00 97.31 73 ASP A O 1
ATOM 606 N N . GLN A 1 74 ? -25.342 4.225 13.482 1.00 97.12 74 GLN A N 1
ATOM 607 C CA . GLN A 1 74 ? -26.358 5.269 13.467 1.00 97.12 74 GLN A CA 1
ATOM 608 C C . GLN A 1 74 ? -26.901 5.488 14.875 1.00 97.12 74 GLN A C 1
ATOM 610 O O . GLN A 1 74 ? -26.922 4.564 15.695 1.00 97.12 74 GLN A O 1
ATOM 615 N N . ALA A 1 75 ? -27.382 6.696 15.146 1.00 97.50 75 ALA A N 1
ATOM 616 C CA . ALA A 1 75 ? -28.204 6.941 16.319 1.00 97.50 75 ALA A CA 1
ATOM 617 C C . ALA A 1 75 ? -29.633 6.432 16.067 1.00 97.50 75 ALA A C 1
ATOM 619 O O . ALA A 1 75 ? -30.199 6.660 14.998 1.00 97.50 75 ALA A O 1
ATOM 620 N N . ILE A 1 76 ? -30.220 5.744 17.043 1.00 95.56 76 ILE A N 1
ATOM 621 C CA . ILE A 1 76 ? -31.628 5.327 17.035 1.00 95.56 76 ILE A CA 1
ATOM 622 C C . ILE A 1 76 ? -32.289 5.683 18.361 1.00 95.56 76 ILE A C 1
ATOM 624 O O . ILE A 1 76 ? -31.618 5.799 19.388 1.00 95.56 76 ILE A O 1
ATOM 628 N N . GLU A 1 77 ? -33.610 5.800 18.347 1.00 95.12 77 GLU A N 1
ATOM 629 C CA . GLU A 1 77 ? -34.406 5.829 19.569 1.00 95.12 77 GLU A CA 1
ATOM 630 C C . GLU A 1 77 ? -34.574 4.402 20.110 1.00 95.12 77 GLU A C 1
ATOM 632 O O . GLU A 1 77 ? -34.946 3.480 19.380 1.00 95.12 77 GLU A O 1
ATOM 637 N N . TRP A 1 78 ? -34.234 4.202 21.382 1.00 94.94 78 TRP A N 1
ATOM 638 C CA . TRP A 1 78 ? -34.364 2.925 22.079 1.00 94.94 78 TRP A CA 1
ATOM 639 C C . TRP A 1 78 ? -35.764 2.758 22.680 1.00 94.94 78 TRP A C 1
ATOM 641 O O . TRP A 1 78 ? -36.527 3.712 22.789 1.00 94.94 78 TRP A O 1
ATOM 651 N N . THR A 1 79 ? -36.110 1.547 23.127 1.00 94.12 79 THR A N 1
ATOM 652 C CA . THR A 1 79 ? -37.455 1.226 23.651 1.00 94.12 79 THR A CA 1
ATOM 653 C C . THR A 1 79 ? -37.866 2.030 24.888 1.00 94.12 79 THR A C 1
ATOM 655 O O . THR A 1 79 ? -39.037 2.037 25.247 1.00 94.12 79 THR A O 1
ATOM 658 N N . ASP A 1 80 ? -36.911 2.671 25.561 1.00 92.88 80 ASP A N 1
ATOM 659 C CA . ASP A 1 80 ? -37.125 3.535 26.727 1.00 92.88 80 ASP A CA 1
ATOM 660 C C . ASP A 1 80 ? -37.039 5.040 26.398 1.00 92.88 80 ASP A C 1
ATOM 662 O O . ASP A 1 80 ? -36.988 5.866 27.308 1.00 92.88 80 ASP A O 1
ATOM 666 N N . GLY A 1 81 ? -37.005 5.400 25.109 1.00 91.62 81 GLY A N 1
ATOM 667 C CA . GLY A 1 81 ? -36.933 6.779 24.619 1.00 91.62 81 GLY A CA 1
ATOM 668 C C . GLY A 1 81 ? -35.525 7.386 24.607 1.00 91.62 81 GLY A C 1
ATOM 669 O O . GLY A 1 81 ? -35.350 8.524 24.171 1.00 91.62 81 GLY A O 1
ATOM 670 N N . ARG A 1 82 ? -34.487 6.670 25.068 1.00 92.81 82 ARG A N 1
ATOM 671 C CA . ARG A 1 82 ? -33.102 7.165 24.989 1.00 92.81 82 ARG A CA 1
ATOM 672 C C . ARG A 1 82 ? -32.576 7.093 23.558 1.00 92.81 82 ARG A C 1
ATOM 674 O O . ARG A 1 82 ? -32.784 6.103 22.864 1.00 92.81 82 ARG A O 1
ATOM 681 N N . ILE A 1 83 ? -31.786 8.087 23.151 1.00 94.19 83 ILE A N 1
ATOM 682 C CA . ILE A 1 83 ? -30.998 8.001 21.916 1.00 94.19 83 ILE A CA 1
ATOM 683 C C . ILE A 1 83 ? -29.727 7.186 22.167 1.00 94.19 83 ILE A C 1
ATOM 685 O O . ILE A 1 83 ? -28.893 7.535 23.015 1.00 94.19 83 ILE A O 1
ATOM 689 N N . VAL A 1 84 ? -29.577 6.103 21.408 1.00 95.75 84 VAL A N 1
ATOM 690 C CA . VAL A 1 84 ? -28.495 5.122 21.534 1.00 95.75 84 VAL A CA 1
ATOM 691 C C . VAL A 1 84 ? -27.800 4.918 20.194 1.00 95.75 84 VAL A C 1
ATOM 693 O O . VAL A 1 84 ? -28.370 5.177 19.138 1.00 95.75 84 VAL A O 1
ATOM 696 N N . ARG A 1 85 ? -26.564 4.420 20.232 1.00 96.38 85 ARG A N 1
ATOM 697 C CA . ARG A 1 85 ? -25.841 4.010 19.028 1.00 96.38 85 ARG A CA 1
ATOM 698 C C . ARG A 1 85 ? -26.182 2.564 18.690 1.00 96.38 85 ARG A C 1
ATOM 700 O O . ARG A 1 85 ? -25.974 1.675 19.515 1.00 96.38 85 ARG A O 1
ATOM 707 N N . LEU A 1 86 ? -26.631 2.336 17.463 1.00 96.25 86 LEU A N 1
ATOM 708 C CA . LEU A 1 86 ? -26.650 1.024 16.832 1.00 96.25 86 LEU A CA 1
ATOM 709 C C . LEU A 1 86 ? -25.404 0.894 15.956 1.00 96.25 86 LEU A C 1
ATOM 711 O O . LEU A 1 86 ? -25.179 1.734 15.090 1.00 96.25 86 LEU A O 1
ATOM 715 N N . GLU A 1 87 ? -24.627 -0.164 16.168 1.00 96.88 87 GLU A N 1
ATOM 716 C CA . GLU A 1 87 ? -23.436 -0.481 15.378 1.00 96.88 87 GLU A CA 1
ATOM 717 C C . GLU A 1 87 ? -23.585 -1.854 14.719 1.00 96.88 87 GLU A C 1
ATOM 719 O O . GLU A 1 87 ? -23.952 -2.840 15.365 1.00 96.88 87 GLU A O 1
ATOM 724 N N . ILE A 1 88 ? -23.231 -1.930 13.437 1.00 96.62 88 ILE A N 1
ATOM 725 C CA . ILE A 1 88 ? -22.978 -3.186 12.730 1.00 96.62 88 ILE A CA 1
ATOM 726 C C . ILE A 1 88 ? -21.499 -3.225 12.355 1.00 96.62 88 ILE A C 1
ATOM 728 O O . ILE A 1 88 ? -21.067 -2.474 11.481 1.00 96.62 88 ILE A O 1
ATOM 732 N N . ALA A 1 89 ? -20.741 -4.126 12.982 1.00 96.38 89 ALA A N 1
ATOM 733 C CA . ALA A 1 89 ? -19.321 -4.333 12.714 1.00 96.38 89 ALA A CA 1
ATOM 734 C C . ALA A 1 89 ? -19.097 -5.573 11.838 1.00 96.38 89 ALA A C 1
ATOM 736 O O . ALA A 1 89 ? -19.422 -6.696 12.230 1.00 96.38 89 ALA A O 1
ATOM 737 N N . THR A 1 90 ? -18.512 -5.378 10.657 1.00 96.62 90 THR A N 1
ATOM 738 C CA . THR A 1 90 ? -18.109 -6.458 9.744 1.00 96.62 90 THR A CA 1
ATOM 739 C C . THR A 1 90 ? -16.599 -6.629 9.802 1.00 96.62 90 THR A C 1
ATOM 741 O O . THR A 1 90 ? -15.873 -5.669 9.561 1.00 96.62 90 THR A O 1
ATOM 744 N N . ASP A 1 91 ? -16.120 -7.836 10.104 1.00 96.38 91 ASP A N 1
ATOM 745 C CA . ASP A 1 91 ? -14.688 -8.148 10.067 1.00 96.38 91 ASP A CA 1
ATOM 746 C C . ASP A 1 91 ? -14.196 -8.132 8.610 1.00 96.38 91 ASP A C 1
ATOM 748 O O . ASP A 1 91 ? -14.687 -8.876 7.761 1.00 96.38 91 ASP A O 1
ATOM 752 N N . ILE A 1 92 ? -13.255 -7.241 8.313 1.00 97.81 92 ILE A N 1
ATOM 753 C CA . ILE A 1 92 ? -12.667 -7.011 6.986 1.00 97.81 92 ILE A CA 1
ATOM 754 C C . ILE A 1 92 ? -11.162 -7.307 6.995 1.00 97.81 92 ILE A C 1
ATOM 756 O O . ILE A 1 92 ? -10.436 -6.860 6.106 1.00 97.81 92 ILE A O 1
ATOM 760 N N . THR A 1 93 ? -10.677 -8.037 8.003 1.00 97.69 93 THR A N 1
ATOM 761 C CA . THR A 1 93 ? -9.248 -8.322 8.185 1.00 97.69 93 THR A CA 1
ATOM 762 C C . THR A 1 93 ? -8.644 -8.990 6.957 1.00 97.69 93 THR A C 1
ATOM 764 O O . THR A 1 93 ? -7.596 -8.559 6.477 1.00 97.69 93 THR A O 1
ATOM 767 N N . ASP A 1 94 ? -9.316 -9.997 6.403 1.00 97.19 94 ASP A N 1
ATOM 768 C CA . ASP A 1 94 ? -8.806 -10.712 5.233 1.00 97.19 94 ASP A CA 1
ATOM 769 C C . ASP A 1 94 ? -8.811 -9.834 3.981 1.00 97.19 94 ASP A C 1
ATOM 771 O O . ASP A 1 94 ? -7.837 -9.845 3.231 1.00 97.19 94 ASP A O 1
ATOM 775 N N . ARG A 1 95 ? -9.831 -8.980 3.812 1.00 97.12 95 ARG A N 1
ATOM 776 C CA . ARG A 1 95 ? -9.851 -7.980 2.736 1.00 97.12 95 ARG A CA 1
ATOM 777 C C . ARG A 1 95 ? -8.654 -7.032 2.841 1.00 97.12 95 ARG A C 1
ATOM 779 O O . ARG A 1 95 ? -7.939 -6.862 1.860 1.00 97.12 95 ARG A O 1
ATOM 786 N N . LYS A 1 96 ? -8.382 -6.475 4.027 1.00 96.62 96 LYS A N 1
ATOM 787 C CA . LYS A 1 96 ? -7.227 -5.586 4.256 1.00 96.62 96 LYS A CA 1
ATOM 788 C C . LYS A 1 96 ? -5.892 -6.287 4.000 1.00 96.62 96 LYS A C 1
ATOM 790 O O . LYS A 1 96 ? -4.998 -5.699 3.398 1.00 96.62 96 LYS A O 1
ATOM 795 N N . ARG A 1 97 ? -5.752 -7.551 4.415 1.00 96.19 97 ARG A N 1
ATOM 796 C CA . ARG A 1 97 ? -4.551 -8.361 4.141 1.00 96.19 97 ARG A CA 1
ATOM 797 C C . ARG A 1 97 ? -4.353 -8.595 2.644 1.00 96.19 97 ARG A C 1
ATOM 799 O O . ARG A 1 97 ? -3.224 -8.493 2.171 1.00 96.19 97 ARG A O 1
ATOM 806 N N . MET A 1 98 ? -5.425 -8.888 1.908 1.00 96.19 98 MET A N 1
ATOM 807 C CA . MET A 1 98 ? -5.378 -9.063 0.453 1.00 96.19 98 MET A CA 1
ATOM 808 C C . MET A 1 98 ? -5.027 -7.758 -0.267 1.00 96.19 98 MET A C 1
ATOM 810 O O . MET A 1 98 ? -4.166 -7.781 -1.138 1.00 96.19 98 MET A O 1
ATOM 814 N N . GLU A 1 99 ? -5.622 -6.628 0.128 1.00 95.00 99 GLU A N 1
ATOM 815 C CA . GLU A 1 99 ? -5.296 -5.297 -0.411 1.00 95.00 99 GLU A CA 1
ATOM 816 C C . GLU A 1 99 ? -3.801 -4.979 -0.236 1.00 95.00 99 GLU A C 1
ATOM 818 O O . GLU A 1 99 ? -3.118 -4.668 -1.208 1.00 95.00 99 GLU A O 1
ATOM 823 N N . GLN A 1 100 ? -3.255 -5.170 0.970 1.00 95.31 100 GLN A N 1
ATOM 824 C CA . GLN A 1 100 ? -1.826 -4.958 1.243 1.00 95.31 100 GLN A CA 1
ATOM 825 C C . GLN A 1 100 ? -0.912 -5.936 0.491 1.00 95.31 100 GLN A C 1
ATOM 827 O O . GLN A 1 100 ? 0.205 -5.586 0.106 1.00 95.31 100 GLN A O 1
ATOM 832 N N . ALA A 1 101 ? -1.337 -7.190 0.323 1.00 95.19 101 ALA A N 1
ATOM 833 C CA . ALA A 1 101 ? -0.576 -8.177 -0.436 1.00 95.19 101 ALA A CA 1
ATOM 834 C C . ALA A 1 101 ? -0.553 -7.832 -1.930 1.00 95.19 101 ALA A C 1
ATOM 836 O O . ALA A 1 101 ? 0.494 -7.974 -2.562 1.00 95.19 101 ALA A O 1
ATOM 837 N N . LEU A 1 102 ? -1.678 -7.354 -2.469 1.00 96.38 102 LEU A N 1
ATOM 838 C CA . LEU A 1 102 ? -1.789 -6.895 -3.847 1.00 96.38 102 LEU A CA 1
ATOM 839 C C . LEU A 1 102 ? -0.914 -5.667 -4.086 1.00 96.38 102 LEU A C 1
ATOM 841 O O . LEU A 1 102 ? -0.136 -5.679 -5.029 1.00 96.38 102 LEU A O 1
ATOM 845 N N . GLU A 1 103 ? -0.975 -4.661 -3.213 1.00 93.69 103 GLU A N 1
ATOM 846 C CA . GLU A 1 103 ? -0.124 -3.467 -3.294 1.00 93.69 103 GLU A CA 1
ATOM 847 C C . GLU A 1 103 ? 1.363 -3.851 -3.337 1.00 93.69 103 GLU A C 1
ATOM 849 O O . GLU A 1 103 ? 2.077 -3.512 -4.278 1.00 93.69 103 GLU A O 1
ATOM 854 N N . LYS A 1 104 ? 1.810 -4.712 -2.413 1.00 93.56 104 LYS A N 1
ATOM 855 C CA . LYS A 1 104 ? 3.187 -5.233 -2.415 1.00 93.56 104 LYS A CA 1
ATOM 856 C C . LYS A 1 104 ? 3.533 -6.035 -3.669 1.00 93.56 104 LYS A C 1
ATOM 858 O O . LYS A 1 104 ? 4.693 -6.058 -4.079 1.00 93.56 104 LYS A O 1
ATOM 863 N N . ALA A 1 105 ? 2.578 -6.768 -4.235 1.00 93.06 105 ALA A N 1
ATOM 864 C CA . ALA A 1 105 ? 2.795 -7.536 -5.455 1.00 93.06 105 ALA A CA 1
ATOM 865 C C . ALA A 1 105 ? 2.916 -6.618 -6.676 1.00 93.06 105 ALA A C 1
ATOM 867 O O . ALA A 1 105 ? 3.797 -6.852 -7.501 1.00 93.06 105 ALA A O 1
ATOM 868 N N . VAL A 1 106 ? 2.095 -5.568 -6.751 1.00 89.06 106 VAL A N 1
ATOM 869 C CA . VAL A 1 106 ? 2.178 -4.518 -7.774 1.00 89.06 106 VAL A CA 1
ATOM 870 C C . VAL A 1 106 ? 3.529 -3.820 -7.682 1.00 89.06 106 VAL A C 1
ATOM 872 O O . VAL A 1 106 ? 4.262 -3.824 -8.665 1.00 89.06 106 VAL A O 1
ATOM 875 N N . ASP A 1 107 ? 3.935 -3.360 -6.497 1.00 83.12 107 ASP A N 1
ATOM 876 C CA . ASP A 1 107 ? 5.239 -2.715 -6.299 1.00 83.12 107 ASP A CA 1
ATOM 877 C C . ASP A 1 107 ? 6.400 -3.610 -6.743 1.00 83.12 107 ASP A C 1
ATOM 879 O O . ASP A 1 107 ? 7.344 -3.159 -7.393 1.00 83.12 107 ASP A O 1
ATOM 883 N N . ARG A 1 108 ? 6.339 -4.910 -6.423 1.00 84.12 108 ARG A N 1
ATOM 884 C CA . ARG A 1 108 ? 7.349 -5.885 -6.858 1.00 84.12 108 ARG A CA 1
ATOM 885 C C . ARG A 1 108 ? 7.321 -6.110 -8.361 1.00 84.12 108 ARG A C 1
ATOM 887 O O . ARG A 1 108 ? 8.387 -6.193 -8.960 1.00 84.12 108 ARG A O 1
ATOM 894 N N . ALA A 1 109 ? 6.143 -6.230 -8.962 1.00 84.81 109 ALA A N 1
ATOM 895 C CA . ALA A 1 109 ? 6.003 -6.402 -10.402 1.00 84.81 109 ALA A CA 1
ATOM 896 C C . ALA A 1 109 ? 6.563 -5.183 -11.143 1.00 84.81 109 ALA A C 1
ATOM 898 O O . ALA A 1 109 ? 7.367 -5.343 -12.057 1.00 84.81 109 ALA A O 1
ATOM 899 N N . GLU A 1 110 ? 6.240 -3.973 -10.687 1.00 78.94 110 GLU A N 1
ATOM 900 C CA . GLU A 1 110 ? 6.799 -2.740 -11.236 1.00 78.94 110 GLU A CA 1
ATOM 901 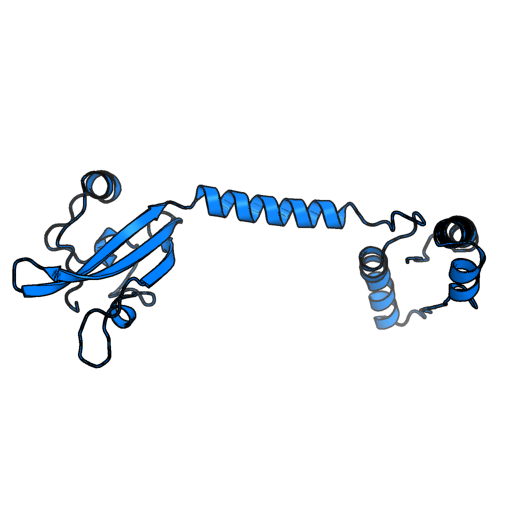C C . GLU A 1 110 ? 8.315 -2.638 -11.009 1.00 78.94 110 GLU A C 1
ATOM 903 O O . GLU A 1 110 ? 9.051 -2.219 -11.900 1.00 78.94 110 GLU A O 1
ATOM 908 N N . ALA A 1 111 ? 8.812 -3.041 -9.835 1.00 69.56 111 ALA A N 1
ATOM 909 C CA . ALA A 1 111 ? 10.244 -3.067 -9.544 1.00 69.56 111 ALA A CA 1
ATOM 910 C C . ALA A 1 111 ? 11.007 -4.122 -10.362 1.00 69.56 111 ALA A C 1
ATOM 912 O O . ALA A 1 111 ? 12.205 -3.957 -10.586 1.00 69.56 111 ALA A O 1
ATOM 913 N N . LEU A 1 112 ? 10.345 -5.201 -10.795 1.00 74.62 112 LEU A N 1
ATOM 914 C CA . LEU A 1 112 ? 10.893 -6.202 -11.715 1.00 74.62 112 LEU A CA 1
ATOM 915 C C . LEU A 1 112 ? 10.817 -5.726 -13.173 1.00 74.62 112 LEU A C 1
ATOM 917 O O . LEU A 1 112 ? 11.727 -6.006 -13.953 1.00 74.62 112 LEU A O 1
ATOM 921 N N . ALA A 1 113 ? 9.797 -4.945 -13.527 1.00 83.06 113 ALA A N 1
ATOM 922 C CA . ALA A 1 113 ? 9.651 -4.285 -14.820 1.00 83.06 113 ALA A CA 1
ATOM 923 C C . ALA A 1 113 ? 10.570 -3.051 -14.922 1.00 83.06 113 ALA A C 1
ATOM 925 O O . ALA A 1 113 ? 10.119 -1.919 -15.062 1.00 83.06 113 ALA A O 1
ATOM 926 N N . ARG A 1 114 ? 11.892 -3.253 -14.831 1.00 88.25 114 ARG A N 1
ATOM 927 C CA . ARG A 1 114 ? 12.908 -2.177 -14.885 1.00 88.25 114 ARG A CA 1
ATOM 928 C C . ARG A 1 114 ? 13.223 -1.691 -16.293 1.00 88.25 114 ARG A C 1
ATOM 930 O O . ARG A 1 114 ? 13.999 -0.752 -16.452 1.00 88.25 114 ARG A O 1
ATOM 937 N N . THR A 1 115 ? 12.681 -2.345 -17.307 1.00 91.00 115 THR A N 1
ATOM 938 C CA . THR A 1 115 ? 13.028 -2.116 -18.706 1.00 91.00 115 THR A CA 1
ATOM 939 C C . THR A 1 115 ? 11.869 -1.500 -19.470 1.00 91.00 115 THR A C 1
ATOM 941 O O . THR A 1 115 ? 10.717 -1.870 -19.263 1.00 91.00 115 THR A O 1
ATOM 944 N N . ASP A 1 116 ? 12.178 -0.584 -20.376 1.00 92.31 116 ASP A N 1
ATOM 945 C CA . ASP A 1 116 ? 11.263 -0.114 -21.404 1.00 92.31 116 ASP A CA 1
ATOM 946 C C . ASP A 1 116 ? 10.999 -1.247 -22.406 1.00 92.31 116 ASP A C 1
ATOM 948 O O . ASP A 1 116 ? 11.920 -1.714 -23.076 1.00 92.31 116 ASP A O 1
ATOM 952 N N . GLU A 1 117 ? 9.749 -1.698 -22.511 1.00 89.69 117 GLU A N 1
ATOM 953 C CA . GLU A 1 117 ? 9.372 -2.860 -23.334 1.00 89.69 117 GLU A CA 1
ATOM 954 C C . GLU A 1 117 ? 9.686 -2.668 -24.821 1.00 89.69 117 GLU A C 1
ATOM 956 O O . GLU A 1 117 ? 9.949 -3.633 -25.539 1.00 89.69 117 GLU A O 1
ATOM 961 N N . LEU A 1 118 ? 9.679 -1.418 -25.295 1.00 93.50 118 LEU A N 1
ATOM 962 C CA . LEU A 1 118 ? 9.927 -1.122 -26.697 1.00 93.50 118 LEU A CA 1
ATOM 963 C C . LEU A 1 118 ? 11.409 -1.256 -27.047 1.00 93.50 118 LEU A C 1
ATOM 965 O O . LEU A 1 118 ? 11.732 -1.844 -28.073 1.00 93.50 118 LEU A O 1
ATOM 969 N N . THR A 1 119 ? 12.301 -0.694 -26.231 1.00 93.94 119 THR A N 1
ATOM 970 C CA . THR A 1 119 ? 13.734 -0.575 -26.554 1.00 93.94 119 THR A CA 1
ATOM 971 C C . THR A 1 119 ? 14.633 -1.549 -25.796 1.00 93.94 119 THR A C 1
ATOM 973 O O . THR A 1 119 ? 15.786 -1.727 -26.185 1.00 93.94 119 THR A O 1
ATOM 976 N N . GLY A 1 120 ? 14.133 -2.168 -24.723 1.00 91.56 120 GLY A N 1
ATOM 977 C CA . GLY A 1 120 ? 14.899 -3.015 -23.803 1.00 91.56 120 GLY A CA 1
ATOM 978 C C . GLY A 1 120 ? 15.856 -2.245 -22.884 1.00 91.56 120 GLY A C 1
ATOM 979 O O . GLY A 1 120 ? 16.540 -2.857 -22.065 1.00 91.56 120 GLY A O 1
ATOM 980 N N . LEU A 1 121 ? 15.921 -0.915 -23.004 1.00 94.06 121 LEU A N 1
ATOM 981 C CA . LEU A 1 121 ? 16.709 -0.053 -22.123 1.00 94.06 121 LEU A CA 1
ATOM 982 C C . LEU A 1 121 ? 16.087 0.010 -20.725 1.00 94.06 121 LEU A C 1
ATOM 984 O O . LEU A 1 121 ? 14.934 -0.366 -20.543 1.00 94.06 121 LEU A O 1
ATOM 988 N N . ASN A 1 122 ? 16.814 0.529 -19.730 1.00 94.88 122 ASN A N 1
ATOM 989 C CA . ASN A 1 122 ? 16.188 0.845 -18.443 1.00 94.88 122 ASN A CA 1
ATOM 990 C C . ASN A 1 122 ? 15.036 1.827 -18.673 1.00 94.88 122 ASN A C 1
ATOM 992 O O . ASN A 1 122 ? 15.204 2.799 -19.403 1.00 94.88 122 ASN A O 1
ATOM 996 N N . ASN A 1 123 ? 13.894 1.616 -18.035 1.00 92.81 123 ASN A N 1
ATOM 997 C CA . ASN A 1 123 ? 12.846 2.625 -18.051 1.00 92.81 123 ASN A CA 1
ATOM 998 C C . ASN A 1 123 ? 13.233 3.826 -17.175 1.00 92.81 123 ASN A C 1
ATOM 1000 O O . ASN A 1 123 ? 14.187 3.777 -16.389 1.00 92.81 123 ASN A O 1
ATOM 1004 N N . ARG A 1 124 ? 12.445 4.897 -17.261 1.00 91.06 124 ARG A N 1
ATOM 1005 C CA . ARG A 1 124 ? 12.601 6.100 -16.437 1.00 91.06 124 ARG A CA 1
ATOM 1006 C C . ARG A 1 124 ? 12.851 5.810 -14.951 1.00 91.06 124 ARG A C 1
ATOM 1008 O O . ARG A 1 124 ? 13.766 6.398 -14.380 1.00 91.06 124 ARG A O 1
ATOM 1015 N N . ARG A 1 125 ? 12.074 4.924 -14.312 1.00 88.12 125 ARG A N 1
ATOM 1016 C CA . ARG A 1 125 ? 12.242 4.606 -12.878 1.00 88.12 125 ARG A CA 1
ATOM 1017 C C . ARG A 1 125 ? 13.617 3.990 -12.624 1.00 88.12 125 ARG A C 1
ATOM 1019 O O . ARG A 1 125 ? 14.388 4.511 -11.823 1.00 88.12 125 ARG A O 1
ATOM 1026 N N . ALA A 1 126 ? 13.963 2.952 -13.381 1.00 91.81 126 ALA A N 1
ATOM 1027 C CA . ALA A 1 126 ? 15.254 2.295 -13.267 1.00 91.81 126 ALA A CA 1
ATOM 1028 C C . ALA A 1 126 ? 16.424 3.244 -13.568 1.00 91.81 126 ALA A C 1
ATOM 1030 O O . ALA A 1 126 ? 17.438 3.155 -12.882 1.00 91.81 126 ALA A O 1
ATOM 1031 N N . PHE A 1 127 ? 16.291 4.169 -14.526 1.00 94.31 127 PHE A N 1
ATOM 1032 C CA . PHE A 1 127 ? 17.291 5.206 -14.802 1.00 94.31 127 PHE A CA 1
ATOM 1033 C C . PHE A 1 127 ? 17.557 6.089 -13.578 1.00 94.31 127 PHE A C 1
ATOM 1035 O O . PHE A 1 127 ? 18.717 6.271 -13.210 1.00 94.31 127 PHE A O 1
ATOM 1042 N N . PHE A 1 128 ? 16.511 6.600 -12.920 1.00 92.06 128 PHE A N 1
ATOM 1043 C CA . PHE A 1 128 ? 16.663 7.452 -11.735 1.00 92.06 128 PHE A CA 1
ATOM 1044 C C . PHE A 1 128 ? 17.224 6.684 -10.532 1.00 92.06 128 PHE A C 1
ATOM 1046 O O . PHE A 1 128 ? 18.177 7.159 -9.910 1.00 92.06 128 PHE A O 1
ATOM 1053 N N . ASP A 1 129 ? 16.720 5.478 -10.258 1.00 91.19 129 ASP A N 1
ATOM 1054 C CA . ASP A 1 129 ? 17.215 4.629 -9.165 1.00 91.19 129 ASP A CA 1
ATOM 1055 C C . ASP A 1 129 ? 18.704 4.306 -9.346 1.00 91.19 129 ASP A C 1
ATOM 1057 O O . ASP A 1 129 ? 19.523 4.407 -8.430 1.00 91.19 129 ASP A O 1
ATOM 1061 N N . LEU A 1 130 ? 19.082 3.935 -10.572 1.00 92.25 130 LEU A N 1
ATOM 1062 C CA . LEU A 1 130 ? 20.467 3.669 -10.933 1.00 92.25 130 LEU A CA 1
ATOM 1063 C C . LEU A 1 130 ? 21.310 4.949 -10.907 1.00 92.25 130 LEU A C 1
ATOM 1065 O O . LEU A 1 130 ? 22.480 4.875 -10.529 1.00 92.25 130 LEU A O 1
ATOM 1069 N N . GLY A 1 131 ? 20.735 6.092 -11.282 1.00 93.62 131 GLY A N 1
ATOM 1070 C CA . GLY A 1 131 ? 21.360 7.412 -11.299 1.00 93.62 131 GLY A CA 1
ATOM 1071 C C . GLY A 1 131 ? 21.696 7.954 -9.909 1.00 93.62 131 GLY A C 1
ATOM 1072 O O . GLY A 1 131 ? 22.690 8.665 -9.752 1.00 93.62 131 GLY A O 1
ATOM 107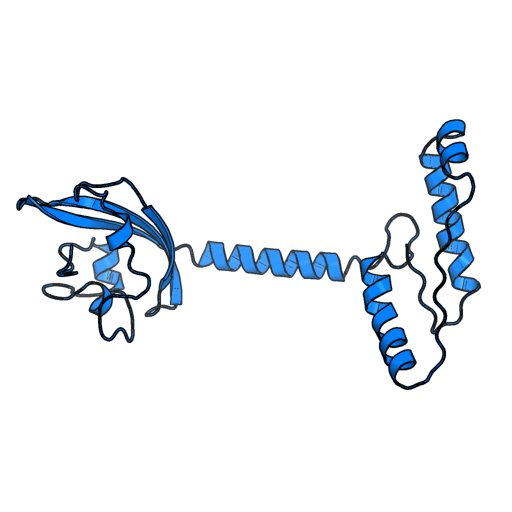3 N N . GLU A 1 132 ? 20.961 7.550 -8.872 1.00 93.12 132 GLU A N 1
ATOM 1074 C CA . GLU A 1 132 ? 21.184 8.006 -7.495 1.00 93.12 132 GLU A CA 1
ATOM 1075 C C . GLU A 1 132 ? 22.622 7.731 -7.008 1.00 93.12 132 GLU A C 1
ATOM 1077 O O . GLU A 1 132 ? 23.227 8.532 -6.286 1.00 93.12 132 GLU A O 1
ATOM 1082 N N . ARG A 1 133 ? 23.240 6.634 -7.472 1.00 91.69 133 ARG A N 1
ATOM 1083 C CA . ARG A 1 133 ? 24.648 6.326 -7.167 1.00 91.69 133 ARG A CA 1
ATOM 1084 C C . ARG A 1 133 ? 25.611 7.384 -7.710 1.00 91.69 133 ARG A C 1
ATOM 1086 O O . ARG A 1 133 ? 26.620 7.671 -7.071 1.00 91.69 133 ARG A O 1
ATOM 1093 N N . PHE A 1 134 ? 25.307 7.977 -8.863 1.00 94.12 134 PHE A N 1
ATOM 1094 C CA . PHE A 1 134 ? 26.107 9.052 -9.441 1.00 94.12 134 PHE A CA 1
ATOM 1095 C C . PHE A 1 134 ? 25.898 10.352 -8.676 1.00 94.12 134 PHE A C 1
ATOM 1097 O O . PHE A 1 134 ? 26.877 11.026 -8.373 1.00 94.12 134 PHE A O 1
ATOM 1104 N N . CYS A 1 135 ? 24.667 10.655 -8.255 1.00 93.31 135 CYS A N 1
ATOM 1105 C CA . CYS A 1 135 ? 24.407 11.790 -7.370 1.00 93.31 135 CYS A CA 1
ATOM 1106 C C . CYS A 1 135 ? 25.213 11.684 -6.064 1.00 93.31 135 CYS A C 1
ATOM 1108 O O . CYS A 1 135 ? 25.824 12.663 -5.637 1.00 93.31 135 CYS A O 1
ATOM 1110 N N . ARG A 1 136 ? 25.286 10.490 -5.455 1.00 93.69 136 ARG A N 1
ATOM 1111 C CA . ARG A 1 136 ? 26.132 10.249 -4.270 1.00 93.69 136 ARG A CA 1
ATOM 1112 C C . ARG A 1 136 ? 27.616 10.499 -4.552 1.00 93.69 136 ARG A C 1
ATOM 1114 O O . ARG A 1 136 ? 28.277 11.148 -3.748 1.00 93.69 136 ARG A O 1
ATOM 1121 N N . ARG A 1 137 ? 28.132 10.043 -5.699 1.00 91.62 137 ARG A N 1
ATOM 1122 C CA . ARG A 1 137 ? 29.528 10.278 -6.120 1.00 91.62 137 ARG A CA 1
ATOM 1123 C C . ARG A 1 137 ? 29.830 11.759 -6.355 1.00 91.62 137 ARG A C 1
ATOM 1125 O O . ARG A 1 137 ? 30.873 12.234 -5.913 1.00 91.62 137 ARG A O 1
ATOM 1132 N N . ALA A 1 138 ? 28.904 12.485 -6.978 1.00 93.44 138 ALA A N 1
ATOM 1133 C CA . ALA A 1 138 ? 29.024 13.924 -7.195 1.00 93.44 138 ALA A CA 1
ATOM 1134 C C . ALA A 1 138 ? 29.150 14.695 -5.873 1.00 93.44 138 ALA A C 1
ATOM 1136 O O . ALA A 1 138 ? 29.995 15.578 -5.751 1.00 93.44 138 ALA A O 1
ATOM 1137 N N . ARG A 1 139 ? 28.382 14.305 -4.844 1.00 94.44 139 ARG A N 1
ATOM 1138 C CA . ARG A 1 139 ? 28.440 14.927 -3.507 1.00 94.44 139 ARG A CA 1
ATOM 1139 C C . ARG A 1 139 ? 29.783 14.760 -2.795 1.00 94.44 139 ARG A C 1
ATOM 1141 O O . ARG A 1 139 ? 30.104 15.575 -1.942 1.00 94.44 139 ARG A O 1
ATOM 1148 N N . VAL A 1 140 ? 30.559 13.731 -3.135 1.00 95.38 140 VAL A N 1
ATOM 1149 C CA . VAL A 1 140 ? 31.895 13.481 -2.562 1.00 95.38 140 VAL A CA 1
ATOM 1150 C C . VAL A 1 140 ? 33.027 13.851 -3.530 1.00 95.38 140 VAL A C 1
ATOM 1152 O O . VAL A 1 140 ? 34.141 13.356 -3.402 1.00 95.38 140 VAL A O 1
ATOM 1155 N N . GLY A 1 141 ? 32.748 14.734 -4.497 1.00 92.81 141 GLY A N 1
ATOM 1156 C CA . GLY A 1 141 ? 33.760 15.391 -5.331 1.00 92.81 141 GLY A CA 1
ATOM 1157 C C . GLY A 1 141 ? 34.125 14.678 -6.635 1.00 92.81 141 GLY A C 1
ATOM 1158 O O . GLY A 1 141 ? 35.031 15.132 -7.330 1.00 92.81 141 GLY A O 1
ATOM 1159 N N . TYR A 1 142 ? 33.438 13.593 -7.011 1.00 94.25 142 TYR A N 1
ATOM 1160 C CA . TYR A 1 142 ? 33.677 12.949 -8.307 1.00 94.25 142 TYR A CA 1
ATOM 1161 C C . TYR A 1 142 ? 32.864 13.626 -9.417 1.00 94.25 142 TYR A C 1
ATOM 1163 O O . TYR A 1 142 ? 31.647 13.749 -9.276 1.00 94.25 142 TYR A O 1
ATOM 1171 N N . PRO A 1 143 ? 33.480 14.000 -10.552 1.00 92.62 143 PRO A N 1
ATOM 1172 C CA . PRO A 1 143 ? 32.752 14.595 -11.664 1.00 92.62 143 PRO A CA 1
ATOM 1173 C C . PRO A 1 143 ? 31.771 13.590 -12.283 1.00 92.62 143 PRO A C 1
ATOM 1175 O O . PRO A 1 143 ? 32.105 12.425 -12.514 1.00 92.62 143 PRO A O 1
ATOM 1178 N N . VAL A 1 144 ? 30.556 14.059 -12.566 1.00 94.44 144 VAL A N 1
ATOM 1179 C CA . VAL A 1 144 ? 29.470 13.304 -13.205 1.00 94.44 144 VAL A CA 1
ATOM 1180 C C . VAL A 1 144 ? 28.904 14.152 -14.339 1.00 94.44 144 VAL A C 1
ATOM 1182 O O . VAL A 1 144 ? 28.722 15.355 -14.172 1.00 94.44 144 VAL A O 1
ATOM 1185 N N . ALA A 1 145 ? 28.601 13.521 -15.472 1.00 93.62 145 ALA A N 1
ATOM 1186 C CA . ALA A 1 145 ? 27.867 14.132 -16.574 1.00 93.62 145 ALA A CA 1
ATOM 1187 C C . ALA A 1 145 ? 26.507 13.442 -16.735 1.00 93.62 145 ALA A C 1
ATOM 1189 O O . ALA A 1 145 ? 26.393 12.233 -16.534 1.00 93.62 145 ALA A O 1
ATOM 1190 N N . VAL A 1 146 ? 25.488 14.215 -17.107 1.00 94.12 146 VAL A N 1
ATOM 1191 C CA . VAL A 1 146 ? 24.157 13.714 -17.463 1.00 94.12 146 VAL A CA 1
ATOM 1192 C C . VAL A 1 146 ? 23.820 14.263 -18.841 1.00 94.12 146 VAL A C 1
ATOM 1194 O O . VAL A 1 146 ? 23.989 15.456 -19.084 1.00 94.12 146 VAL A O 1
ATOM 1197 N N . LEU A 1 147 ? 23.358 13.392 -19.735 1.00 94.56 147 LEU A N 1
ATOM 1198 C CA . LEU A 1 147 ? 22.920 13.754 -21.076 1.00 94.56 147 LEU A CA 1
ATOM 1199 C C . LEU A 1 147 ? 21.460 13.344 -21.245 1.00 94.56 147 LEU A C 1
ATOM 1201 O O . LEU A 1 147 ? 21.102 12.197 -20.990 1.00 94.56 147 LEU A O 1
ATOM 1205 N N . MET A 1 148 ? 20.643 14.280 -21.711 1.00 94.81 148 MET A N 1
ATOM 1206 C CA . MET A 1 148 ? 19.294 14.024 -22.195 1.00 94.81 148 MET A CA 1
ATOM 1207 C C . MET A 1 148 ? 19.264 14.470 -23.653 1.00 94.81 148 MET A C 1
ATOM 1209 O O . MET A 1 148 ? 19.641 15.603 -23.947 1.00 94.81 148 MET A O 1
ATOM 1213 N N . PHE A 1 149 ? 18.877 13.579 -24.559 1.00 92.88 149 PHE A N 1
ATOM 1214 C CA . PHE A 1 149 ? 18.797 13.865 -25.988 1.00 92.88 149 PHE A CA 1
ATOM 1215 C C . PHE A 1 149 ? 17.465 13.356 -26.539 1.00 92.88 149 PHE A C 1
ATOM 1217 O O . PHE A 1 149 ? 16.905 12.391 -26.018 1.00 92.88 149 PHE A O 1
ATOM 1224 N N . ASP A 1 150 ? 16.972 14.023 -27.577 1.00 93.12 150 ASP A N 1
ATOM 1225 C CA . ASP A 1 150 ? 15.748 13.662 -28.290 1.00 93.12 150 ASP A CA 1
ATOM 1226 C C . ASP A 1 150 ? 16.082 13.191 -29.713 1.00 93.12 150 ASP A C 1
ATOM 1228 O O . ASP A 1 150 ? 17.176 13.446 -30.223 1.00 93.12 150 ASP A O 1
ATOM 1232 N N . VAL A 1 151 ? 15.158 12.470 -30.351 1.00 93.00 151 VAL A N 1
ATOM 1233 C CA . VAL A 1 151 ? 15.323 12.027 -31.741 1.00 93.00 151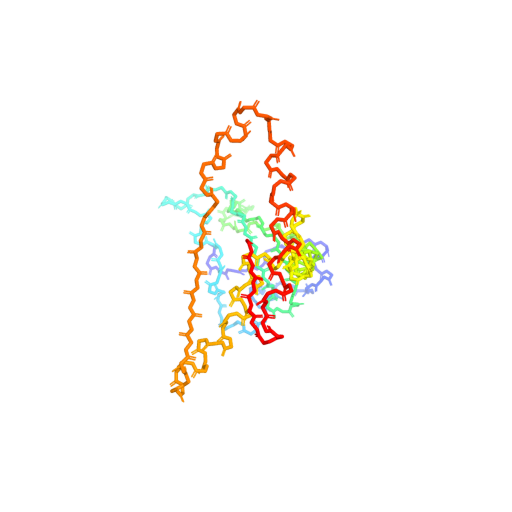 VAL A CA 1
ATOM 1234 C C . VAL A 1 151 ? 14.757 13.091 -32.673 1.00 93.00 151 VAL A C 1
ATOM 1236 O O . VAL A 1 151 ? 13.541 13.226 -32.828 1.00 93.00 151 VAL A O 1
ATOM 1239 N N . ASP A 1 152 ? 15.649 13.813 -33.345 1.00 93.50 152 ASP A N 1
ATOM 1240 C CA . ASP A 1 152 ? 15.254 14.877 -34.262 1.00 93.50 152 ASP A CA 1
ATOM 1241 C C . ASP A 1 152 ? 14.279 14.383 -35.337 1.00 93.50 152 ASP A C 1
ATOM 1243 O O . ASP A 1 152 ? 14.440 13.325 -35.951 1.00 93.50 152 ASP A O 1
ATOM 1247 N N . HIS A 1 153 ? 13.247 15.190 -35.590 1.00 92.31 153 HIS A N 1
ATOM 1248 C CA . HIS A 1 153 ? 12.209 14.924 -36.589 1.00 92.31 153 HIS A CA 1
ATOM 1249 C C . HIS A 1 153 ? 11.445 13.597 -36.410 1.00 92.31 153 HIS A C 1
ATOM 1251 O O . HIS A 1 153 ? 10.784 13.155 -37.354 1.00 92.31 153 HIS A O 1
ATOM 1257 N N . PHE A 1 154 ? 11.455 12.982 -35.221 1.00 95.25 154 PHE A N 1
ATOM 1258 C CA . PHE A 1 154 ? 10.773 11.706 -34.973 1.00 95.25 154 PHE A CA 1
ATOM 1259 C C . PHE A 1 154 ? 9.278 11.739 -35.321 1.00 95.25 154 PHE A C 1
ATOM 1261 O O . PHE A 1 154 ? 8.758 10.820 -35.952 1.00 95.25 154 PHE A O 1
ATOM 1268 N N . LYS A 1 155 ? 8.593 12.849 -35.015 1.00 94.06 155 LYS A N 1
ATOM 1269 C CA . LYS A 1 155 ? 7.187 13.046 -35.398 1.00 94.06 155 LYS A CA 1
ATOM 1270 C C . LYS A 1 155 ? 6.968 12.920 -36.911 1.00 94.06 155 LYS A C 1
ATOM 1272 O O . LYS A 1 155 ? 6.036 12.249 -37.328 1.00 94.06 155 LYS A O 1
ATOM 1277 N N . ARG A 1 156 ? 7.862 13.476 -37.739 1.00 96.56 156 ARG A N 1
ATOM 1278 C CA . ARG A 1 156 ? 7.760 13.375 -39.206 1.00 96.56 156 ARG A CA 1
ATOM 1279 C C . ARG A 1 156 ? 7.864 11.924 -39.678 1.00 96.56 156 ARG A C 1
ATOM 1281 O O . ARG A 1 156 ? 7.193 11.560 -40.638 1.00 96.56 156 ARG A O 1
ATOM 1288 N N . ILE A 1 157 ? 8.679 11.101 -39.014 1.00 95.62 157 ILE A N 1
ATOM 1289 C CA . ILE A 1 157 ? 8.784 9.664 -39.313 1.00 95.62 157 ILE A CA 1
ATOM 1290 C C . ILE A 1 157 ? 7.451 8.974 -39.020 1.00 95.62 157 ILE A C 1
ATOM 1292 O O . ILE A 1 157 ? 6.941 8.272 -39.889 1.00 95.62 157 ILE A O 1
ATOM 1296 N N . ASN A 1 158 ? 6.858 9.231 -37.851 1.00 96.56 158 ASN A N 1
ATOM 1297 C CA . ASN A 1 158 ? 5.545 8.687 -37.496 1.00 96.56 158 ASN A CA 1
ATOM 1298 C C . ASN A 1 158 ? 4.449 9.142 -38.462 1.00 96.56 158 ASN A C 1
ATOM 1300 O O . ASN A 1 158 ? 3.660 8.320 -38.912 1.00 96.56 158 ASN A O 1
ATOM 1304 N N . ASP A 1 159 ? 4.425 10.425 -38.815 1.00 97.50 159 ASP A N 1
ATOM 1305 C CA . ASP A 1 159 ? 3.394 10.989 -39.690 1.00 97.50 159 ASP A CA 1
ATOM 1306 C C . ASP A 1 159 ? 3.522 10.462 -41.134 1.00 97.50 159 ASP A C 1
ATOM 1308 O O . ASP A 1 159 ? 2.518 10.278 -41.816 1.00 97.50 159 ASP A O 1
ATOM 1312 N N . THR A 1 160 ? 4.747 10.191 -41.605 1.00 97.69 160 THR A N 1
ATOM 1313 C CA . THR A 1 160 ? 4.998 9.713 -42.981 1.00 97.69 160 THR A CA 1
ATOM 1314 C C . THR A 1 160 ? 4.866 8.194 -43.114 1.00 97.69 160 THR A C 1
ATOM 1316 O O . THR A 1 160 ? 4.364 7.706 -44.123 1.00 97.69 160 THR A O 1
ATOM 1319 N N . TYR A 1 161 ? 5.341 7.439 -42.119 1.00 96.06 161 TYR A N 1
ATOM 1320 C CA . TYR A 1 161 ? 5.514 5.982 -42.206 1.00 96.06 161 TYR A CA 1
ATOM 1321 C C . TYR A 1 161 ? 4.721 5.194 -41.150 1.00 96.06 161 TYR A C 1
ATOM 1323 O O . TYR A 1 161 ? 4.775 3.964 -41.124 1.00 96.06 161 TYR A O 1
ATOM 1331 N N . GLY A 1 162 ? 3.973 5.8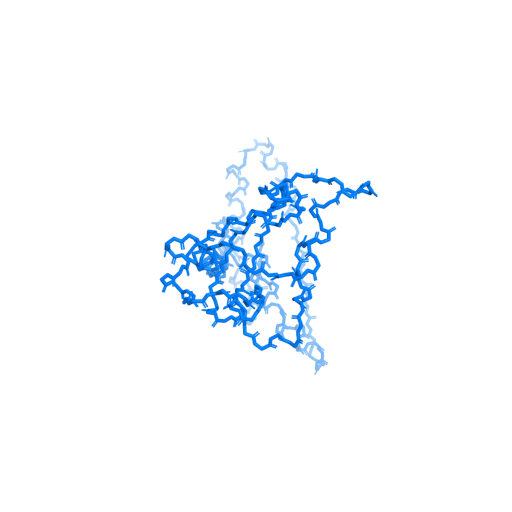83 -40.288 1.00 96.38 162 GLY A N 1
ATOM 1332 C CA . GLY A 1 162 ? 3.188 5.297 -39.207 1.00 96.38 162 GLY A CA 1
ATOM 1333 C C . GLY A 1 162 ? 3.997 5.004 -37.939 1.00 96.38 162 GLY A C 1
ATOM 1334 O O . GLY A 1 162 ? 5.227 4.933 -37.938 1.00 96.38 162 GLY A O 1
ATOM 1335 N N . HIS A 1 163 ? 3.280 4.781 -36.835 1.00 95.69 163 HIS A N 1
ATOM 1336 C CA . HIS A 1 163 ? 3.877 4.519 -35.520 1.00 95.69 163 HIS A CA 1
ATOM 1337 C C . HIS A 1 163 ? 4.769 3.272 -35.483 1.00 95.69 163 HIS A C 1
ATOM 1339 O O . HIS A 1 163 ? 5.807 3.289 -34.832 1.00 95.69 163 HIS A O 1
ATOM 1345 N N . ALA A 1 164 ? 4.431 2.219 -36.235 1.00 96.00 164 ALA A N 1
ATOM 1346 C CA . ALA A 1 164 ? 5.251 1.007 -36.297 1.00 96.00 164 ALA A CA 1
ATOM 1347 C C . ALA A 1 164 ? 6.672 1.278 -36.835 1.00 96.00 164 ALA A C 1
ATOM 1349 O O . ALA A 1 164 ? 7.635 0.647 -36.393 1.00 96.00 164 ALA A O 1
ATOM 1350 N N . ALA A 1 165 ? 6.820 2.236 -37.758 1.00 95.75 165 ALA A N 1
ATOM 1351 C CA . ALA A 1 165 ? 8.123 2.658 -38.259 1.00 95.75 165 ALA A CA 1
ATOM 1352 C C . ALA A 1 165 ? 8.902 3.459 -37.203 1.00 95.75 165 ALA A C 1
ATOM 1354 O O . ALA A 1 165 ? 10.100 3.234 -37.025 1.00 95.75 165 ALA A O 1
ATOM 1355 N N . GLY A 1 166 ? 8.230 4.337 -36.453 1.00 97.06 166 GLY A N 1
ATOM 1356 C CA . GLY A 1 166 ? 8.831 5.018 -35.303 1.00 97.06 166 GLY A CA 1
ATOM 1357 C C . GLY A 1 166 ? 9.316 4.047 -34.228 1.00 97.06 166 GLY A C 1
ATOM 1358 O O . GLY A 1 166 ? 10.445 4.157 -33.753 1.00 97.06 166 GLY A O 1
ATOM 1359 N N . ASP A 1 167 ? 8.513 3.037 -33.907 1.00 97.31 167 ASP A N 1
ATOM 1360 C CA . ASP A 1 167 ? 8.878 1.970 -32.977 1.00 97.31 167 ASP A CA 1
ATOM 1361 C C . ASP A 1 167 ? 10.127 1.207 -33.435 1.00 97.31 167 ASP A C 1
ATOM 1363 O O . ASP A 1 167 ? 11.001 0.886 -32.627 1.00 97.31 167 ASP A O 1
ATOM 1367 N N . ALA A 1 168 ? 10.248 0.934 -34.738 1.00 97.00 168 ALA A N 1
ATOM 1368 C CA . ALA A 1 168 ? 11.440 0.308 -35.306 1.00 97.00 168 ALA A CA 1
ATOM 1369 C C . ALA A 1 168 ? 12.689 1.196 -35.157 1.00 97.00 168 ALA A C 1
ATOM 1371 O O . ALA A 1 168 ? 13.762 0.690 -34.820 1.00 97.00 168 ALA A O 1
ATOM 1372 N N . VAL A 1 169 ? 12.555 2.514 -35.342 1.00 96.25 169 VAL A N 1
ATOM 1373 C CA . VAL A 1 169 ? 13.644 3.477 -35.103 1.00 96.25 169 VAL A CA 1
ATOM 1374 C C . VAL A 1 169 ? 14.063 3.468 -33.632 1.00 96.25 169 VAL A C 1
ATOM 1376 O O . VAL A 1 169 ? 15.254 3.358 -33.340 1.00 96.25 169 VAL A O 1
ATOM 1379 N N . LEU A 1 170 ? 13.107 3.520 -32.702 1.00 96.38 170 LEU A N 1
ATOM 1380 C CA . LEU A 1 170 ? 13.392 3.507 -31.265 1.00 96.38 170 LEU A CA 1
ATOM 1381 C C . LEU A 1 170 ? 14.066 2.203 -30.823 1.00 96.38 170 LEU A C 1
ATOM 1383 O O . LEU A 1 170 ? 15.062 2.251 -30.102 1.00 96.38 170 LEU A O 1
ATOM 1387 N N . ARG A 1 171 ? 13.597 1.046 -31.312 1.00 96.56 171 ARG A N 1
ATOM 1388 C CA . ARG A 1 171 ? 14.264 -0.255 -31.110 1.00 96.56 171 ARG A CA 1
ATOM 1389 C C . ARG A 1 171 ? 15.713 -0.229 -31.585 1.00 96.56 171 ARG A C 1
ATOM 1391 O O . ARG A 1 171 ? 16.607 -0.651 -30.856 1.00 96.56 171 ARG A O 1
ATOM 1398 N N . ALA A 1 172 ? 15.955 0.298 -32.785 1.00 96.25 172 ALA A N 1
ATOM 1399 C CA . ALA A 1 172 ? 17.299 0.380 -33.346 1.00 96.25 172 ALA A CA 1
ATOM 1400 C C . ALA A 1 172 ? 18.222 1.288 -32.514 1.00 96.25 172 ALA A C 1
ATOM 1402 O O . ALA A 1 172 ? 19.397 0.970 -32.338 1.00 96.25 172 ALA A O 1
ATOM 1403 N N . ILE A 1 173 ? 17.705 2.393 -31.970 1.00 94.94 173 ILE A N 1
ATOM 1404 C CA . ILE A 1 173 ? 18.453 3.262 -31.050 1.00 94.94 173 ILE A CA 1
ATOM 1405 C C . ILE A 1 173 ? 18.779 2.511 -29.754 1.00 94.94 173 ILE A C 1
ATOM 1407 O O . ILE A 1 173 ? 19.941 2.478 -29.347 1.00 94.94 173 ILE A O 1
ATOM 1411 N N . GLY A 1 174 ? 17.782 1.847 -29.158 1.00 94.44 174 GLY A N 1
ATOM 1412 C CA . GLY A 1 174 ? 17.947 1.034 -27.951 1.00 94.44 174 GLY A CA 1
ATOM 1413 C C . GLY A 1 174 ? 19.021 -0.044 -28.080 1.00 94.44 174 GLY A C 1
ATOM 1414 O O . GLY A 1 174 ? 19.749 -0.309 -27.131 1.00 94.44 174 GLY A O 1
ATOM 1415 N N . GLN A 1 175 ? 19.190 -0.607 -29.274 1.00 94.88 175 GLN A N 1
ATOM 1416 C CA . GLN A 1 175 ? 20.215 -1.614 -29.554 1.00 94.88 175 GLN A CA 1
ATOM 1417 C C . GLN A 1 175 ? 21.603 -1.019 -29.841 1.00 94.88 175 GLN A C 1
ATOM 1419 O O . GLN A 1 175 ? 22.615 -1.650 -29.543 1.00 94.88 175 GLN A O 1
ATOM 1424 N N . ARG A 1 176 ? 21.679 0.182 -30.428 1.00 95.81 176 ARG A N 1
ATOM 1425 C CA . ARG A 1 176 ? 22.947 0.786 -30.881 1.00 95.81 176 ARG A CA 1
ATOM 1426 C C 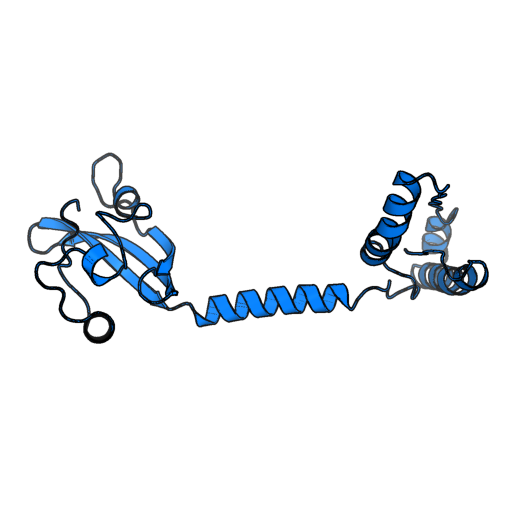. ARG A 1 176 ? 23.693 1.566 -29.809 1.00 95.81 176 ARG A C 1
ATOM 1428 O O . ARG A 1 176 ? 24.906 1.699 -29.918 1.00 95.81 176 ARG A O 1
ATOM 1435 N N . LEU A 1 177 ? 22.996 2.095 -28.807 1.00 93.81 177 LEU A N 1
ATOM 1436 C CA . LEU A 1 177 ? 23.620 2.915 -27.767 1.00 93.81 177 LEU A CA 1
ATOM 1437 C C . LEU A 1 177 ? 24.385 2.117 -26.697 1.00 93.81 177 LEU A C 1
ATOM 1439 O O . LEU A 1 177 ? 25.494 2.539 -26.375 1.00 93.81 177 LEU A O 1
ATOM 1443 N N . PRO A 1 178 ? 23.884 0.985 -26.155 1.00 94.06 178 PRO A N 1
ATOM 1444 C CA . PRO A 1 178 ? 24.581 0.264 -25.086 1.00 94.06 178 PRO A CA 1
ATOM 1445 C C . PRO A 1 178 ? 26.038 -0.117 -25.408 1.00 94.06 178 PRO A C 1
ATOM 1447 O O . PRO A 1 178 ? 26.883 0.078 -24.537 1.00 94.06 178 PRO A O 1
ATOM 1450 N N . PRO A 1 179 ? 26.390 -0.569 -26.632 1.00 95.56 179 PRO A N 1
ATOM 1451 C CA . PRO A 1 179 ? 27.782 -0.869 -26.982 1.00 95.56 179 PRO A CA 1
ATOM 1452 C C . PRO A 1 179 ? 28.729 0.342 -26.984 1.00 95.56 179 PRO A C 1
ATOM 1454 O O . PRO A 1 179 ? 29.943 0.157 -26.956 1.00 95.56 179 PRO A O 1
ATOM 1457 N N . LEU A 1 180 ? 28.204 1.571 -27.047 1.00 95.19 180 LEU A N 1
ATOM 1458 C CA . LEU A 1 180 ? 28.999 2.808 -27.041 1.00 95.19 180 LEU A CA 1
ATOM 1459 C C . LEU A 1 180 ? 29.310 3.304 -25.621 1.00 95.19 180 LEU A C 1
ATOM 1461 O O . LEU A 1 180 ? 30.091 4.241 -25.451 1.00 95.19 180 LEU A O 1
ATOM 1465 N N . LEU A 1 181 ? 28.678 2.705 -24.610 1.00 94.38 181 LEU A N 1
ATOM 1466 C CA . LEU A 1 181 ? 28.768 3.119 -23.217 1.00 94.38 181 LEU A CA 1
ATOM 1467 C C . LEU A 1 181 ? 29.744 2.246 -22.434 1.00 94.38 181 LEU A C 1
ATOM 1469 O O . LEU A 1 181 ? 29.988 1.080 -22.750 1.00 94.38 181 LEU A O 1
ATOM 1473 N N . ARG A 1 182 ? 30.304 2.811 -21.364 1.00 94.69 182 ARG A N 1
ATOM 1474 C CA . ARG A 1 182 ? 31.144 2.056 -20.432 1.00 94.69 182 ARG A CA 1
ATOM 1475 C C . ARG A 1 182 ? 30.253 1.189 -19.539 1.00 94.69 182 ARG A C 1
ATOM 1477 O O . ARG A 1 182 ? 29.135 1.595 -19.229 1.00 94.69 182 ARG A O 1
ATOM 1484 N N . PRO A 1 183 ? 30.766 0.076 -18.983 1.00 89.88 183 PRO A N 1
ATOM 1485 C CA . PRO A 1 183 ? 29.987 -0.792 -18.092 1.00 89.88 183 PRO A CA 1
ATOM 1486 C C . PRO A 1 183 ? 29.376 -0.092 -16.866 1.00 89.88 183 PRO A C 1
ATOM 1488 O O . PRO A 1 183 ? 28.398 -0.567 -16.301 1.00 89.88 183 PRO A O 1
ATOM 1491 N N . ALA A 1 184 ? 29.968 1.020 -16.421 1.00 89.62 184 ALA A N 1
ATOM 1492 C CA . ALA A 1 184 ? 29.485 1.768 -15.266 1.00 89.62 184 ALA A CA 1
ATOM 1493 C C . ALA A 1 184 ? 28.327 2.726 -15.594 1.00 89.62 184 ALA A C 1
ATOM 1495 O O . ALA A 1 184 ? 27.596 3.092 -14.665 1.00 89.62 184 ALA A O 1
ATOM 1496 N N . ASP A 1 185 ? 28.183 3.134 -16.859 1.00 94.19 185 ASP A N 1
ATOM 1497 C CA . ASP A 1 185 ? 27.241 4.160 -17.309 1.00 94.19 185 ASP A CA 1
ATOM 1498 C C . ASP A 1 185 ? 25.788 3.667 -17.203 1.00 94.19 185 ASP A C 1
ATOM 1500 O O . ASP A 1 185 ? 25.509 2.468 -17.154 1.00 94.19 185 ASP A O 1
ATOM 1504 N N . VAL A 1 186 ? 24.841 4.604 -17.122 1.00 95.00 186 VAL A N 1
ATOM 1505 C CA . VAL A 1 186 ? 23.404 4.297 -17.064 1.00 95.00 186 VAL A CA 1
ATOM 1506 C C . VAL A 1 186 ? 22.732 4.941 -18.249 1.00 95.00 186 VAL A C 1
ATOM 1508 O O . VAL A 1 186 ? 22.793 6.154 -18.423 1.00 95.00 186 VAL A O 1
ATOM 1511 N N . LEU A 1 187 ? 22.049 4.109 -19.020 1.00 95.69 187 LEU A N 1
ATOM 1512 C CA . LEU A 1 187 ? 21.170 4.530 -20.090 1.00 95.69 187 LEU A CA 1
ATOM 1513 C C . LEU A 1 187 ? 19.752 4.111 -19.748 1.00 95.69 187 LEU A C 1
ATOM 1515 O O . LEU A 1 187 ? 19.535 2.984 -19.297 1.00 95.69 187 LEU A O 1
ATOM 1519 N N . GLY A 1 188 ? 18.805 5.008 -19.985 1.00 94.75 188 GLY A N 1
ATOM 1520 C CA . GLY A 1 188 ? 17.394 4.695 -19.895 1.00 94.75 188 GLY A CA 1
ATOM 1521 C C . GLY A 1 188 ? 16.556 5.546 -20.832 1.00 94.75 188 GLY A C 1
ATOM 1522 O O . GLY A 1 188 ? 17.054 6.510 -21.415 1.00 94.75 188 GLY A O 1
ATOM 1523 N N . ARG A 1 189 ? 15.303 5.132 -20.977 1.00 90.94 189 ARG A N 1
ATOM 1524 C CA . ARG A 1 189 ? 14.271 5.745 -21.803 1.00 90.94 189 ARG A CA 1
ATOM 1525 C C . ARG A 1 189 ? 13.013 5.991 -20.973 1.00 90.94 189 ARG A C 1
ATOM 1527 O O . ARG A 1 189 ? 12.671 5.135 -20.123 1.00 90.94 189 ARG A O 1
#

Sequence (189 aa):
MDTYELLFVNAYGRQKWGEFQGRRCWQILQDEQPGPCGFCSNSQLLDADGKPSGVHVWEFQNTRNGHWYQCRDQAIEWTDGRIVRLEIATDITDRKRMEQALEKAVDRAEALARTDELTGLNNRRAFFDLGERFCRRARVGYPVAVLMFDVDHFKRINDTYGHAAGDAVLRAIGQRLPPLLRPADVLGR

Radius of gyration: 30.29 Å; chains: 1; bounding box: 71×36×76 Å